Protein AF-A0A814Y9V3-F1 (afdb_monomer_lite)

Organism: Adineta ricciae (NCBI:txid249248)

Structure (mmCIF, N/CA/C/O backbone):
data_AF-A0A814Y9V3-F1
#
_entry.id   AF-A0A814Y9V3-F1
#
loop_
_atom_site.group_PDB
_atom_site.id
_atom_site.type_symbol
_atom_site.label_atom_id
_atom_site.label_alt_id
_atom_site.label_comp_id
_atom_site.label_asym_id
_atom_site.label_entity_id
_atom_site.label_seq_id
_atom_site.pdbx_PDB_ins_code
_atom_site.Cartn_x
_atom_site.Cartn_y
_atom_site.Cartn_z
_atom_site.occupancy
_atom_site.B_iso_or_equiv
_atom_site.auth_seq_id
_atom_site.auth_comp_id
_atom_site.auth_asym_id
_atom_site.auth_atom_id
_atom_site.pdbx_PDB_model_num
ATOM 1 N N . MET A 1 1 ? -4.935 -64.472 -54.124 1.00 39.97 1 MET A N 1
ATOM 2 C CA . MET A 1 1 ? -3.943 -64.689 -53.049 1.00 39.97 1 MET A CA 1
ATOM 3 C C . MET A 1 1 ? -4.423 -63.971 -51.803 1.00 39.97 1 MET A C 1
ATOM 5 O O . MET A 1 1 ? -4.786 -62.807 -51.887 1.00 39.97 1 MET A O 1
ATOM 9 N N . ARG A 1 2 ? -4.507 -64.706 -50.692 1.00 38.59 2 ARG A N 1
ATOM 10 C CA . ARG A 1 2 ? -4.820 -64.206 -49.351 1.00 38.59 2 ARG A CA 1
ATOM 11 C C . ARG A 1 2 ? -3.544 -63.626 -48.741 1.00 38.59 2 ARG A C 1
ATOM 13 O O . ARG A 1 2 ? -2.539 -64.324 -48.762 1.00 38.59 2 ARG A O 1
ATOM 20 N N . PHE A 1 3 ? -3.617 -62.445 -48.138 1.00 39.84 3 PHE A N 1
ATOM 21 C CA . PHE A 1 3 ? -2.773 -62.100 -46.996 1.00 39.84 3 PHE A CA 1
ATOM 22 C C . PHE A 1 3 ? -3.634 -61.389 -45.956 1.00 39.84 3 PHE A C 1
ATOM 24 O O . PHE A 1 3 ? -4.064 -60.254 -46.126 1.00 39.84 3 PHE A O 1
ATOM 31 N N . ILE A 1 4 ? -3.930 -62.149 -44.908 1.00 44.84 4 ILE A N 1
ATOM 32 C CA . ILE A 1 4 ? -4.365 -61.678 -43.602 1.00 44.84 4 ILE A CA 1
ATOM 33 C C . ILE A 1 4 ? -3.068 -61.405 -42.837 1.00 44.84 4 ILE A C 1
ATOM 35 O O . ILE A 1 4 ? -2.224 -62.298 -42.772 1.00 44.84 4 ILE A O 1
ATOM 39 N N . LEU A 1 5 ? -2.922 -60.227 -42.230 1.00 42.34 5 LEU A N 1
ATOM 40 C CA . LEU A 1 5 ? -2.029 -60.071 -41.086 1.00 42.34 5 LEU A CA 1
ATOM 41 C C . LEU A 1 5 ? -2.780 -59.371 -39.954 1.00 42.34 5 LEU A C 1
ATOM 43 O O . LEU A 1 5 ? -3.336 -58.288 -40.112 1.00 42.34 5 LEU A O 1
ATOM 47 N N . PHE A 1 6 ? -2.829 -60.092 -38.842 1.00 38.78 6 PHE A N 1
ATOM 48 C CA . PHE A 1 6 ? -3.437 -59.750 -37.570 1.00 38.78 6 PHE A CA 1
ATOM 49 C C . PHE A 1 6 ? -2.555 -58.785 -36.766 1.00 38.78 6 PHE A C 1
ATOM 51 O O . PHE A 1 6 ? -1.331 -58.876 -36.823 1.00 38.78 6 PHE A O 1
ATOM 58 N N . THR A 1 7 ? -3.229 -58.033 -35.883 1.00 45.44 7 THR A N 1
ATOM 59 C CA . THR A 1 7 ? -2.763 -57.485 -34.585 1.00 45.44 7 THR A CA 1
ATOM 60 C C . THR A 1 7 ? -1.724 -56.356 -34.642 1.00 45.44 7 THR A C 1
ATOM 62 O O . THR A 1 7 ? -0.767 -56.415 -35.393 1.00 45.44 7 THR A O 1
ATOM 65 N N . VAL A 1 8 ? -1.853 -55.264 -33.881 1.00 41.00 8 VAL A N 1
ATOM 66 C CA . VAL A 1 8 ? -1.946 -55.209 -32.411 1.00 41.00 8 VAL A CA 1
ATOM 67 C C . VAL A 1 8 ? -2.728 -53.959 -31.953 1.00 41.00 8 VAL A C 1
ATOM 69 O O . VAL A 1 8 ? -2.559 -52.873 -32.500 1.00 41.00 8 VAL A O 1
ATOM 72 N N . LEU A 1 9 ? -3.585 -54.143 -30.939 1.00 45.19 9 LEU A N 1
ATOM 73 C CA . LEU A 1 9 ? -4.221 -53.098 -30.125 1.00 45.19 9 LEU A CA 1
ATOM 74 C C . LEU A 1 9 ? -3.205 -52.050 -29.645 1.00 45.19 9 LEU A C 1
ATOM 76 O O . LEU A 1 9 ? -2.179 -52.451 -29.119 1.00 45.19 9 LEU A O 1
ATOM 80 N N . LEU A 1 10 ? -3.563 -50.760 -29.659 1.00 36.84 10 LEU A N 1
ATOM 81 C CA . LEU A 1 10 ? -3.131 -49.769 -28.654 1.00 36.84 10 LEU A CA 1
ATOM 82 C C . LEU A 1 10 ? -3.997 -48.495 -28.766 1.00 36.84 10 LEU A C 1
ATOM 84 O O . LEU A 1 10 ? -3.686 -47.548 -29.479 1.00 36.84 10 LEU A O 1
ATOM 88 N N . LEU A 1 11 ? -5.112 -48.484 -28.039 1.00 39.03 11 LEU A N 1
ATOM 89 C CA . LEU A 1 11 ? -5.621 -47.290 -27.349 1.00 39.03 11 LEU A CA 1
ATOM 90 C C . LEU A 1 11 ? -5.224 -47.465 -25.868 1.00 39.03 11 LEU A C 1
ATOM 92 O O . LEU A 1 11 ? -5.131 -48.622 -25.449 1.00 39.03 11 LEU A O 1
ATOM 96 N N . PRO A 1 12 ? -5.078 -46.420 -25.029 1.00 45.25 12 PRO A N 1
ATOM 97 C CA . PRO A 1 12 ? -5.184 -44.982 -25.283 1.00 45.25 12 PRO A CA 1
ATOM 98 C C . PRO A 1 12 ? -4.025 -44.177 -24.648 1.00 45.25 12 PRO A C 1
ATOM 100 O O . PRO A 1 12 ? -3.611 -44.431 -23.523 1.00 45.25 12 PRO A O 1
ATOM 103 N N . LEU A 1 13 ? -3.570 -43.109 -25.297 1.00 40.94 13 LEU A N 1
ATOM 104 C CA . LEU A 1 13 ? -2.926 -42.005 -24.582 1.00 40.94 13 LEU A CA 1
ATOM 105 C C . LEU A 1 13 ? -3.526 -40.706 -25.107 1.00 40.94 13 LEU A C 1
ATOM 107 O O . LEU A 1 13 ? -2.982 -40.034 -25.978 1.00 40.94 13 LEU A O 1
ATOM 111 N N . ALA A 1 14 ? -4.695 -40.378 -24.558 1.00 50.34 14 ALA A N 1
ATOM 112 C CA . ALA A 1 14 ? -5.108 -38.995 -24.413 1.00 50.34 14 ALA A CA 1
ATOM 113 C C . ALA A 1 14 ? -4.085 -38.323 -23.485 1.00 50.34 14 ALA A C 1
ATOM 115 O O . ALA A 1 14 ? -4.235 -38.317 -22.267 1.00 50.34 14 ALA A O 1
ATOM 116 N N . VAL A 1 15 ? -2.991 -37.838 -24.069 1.00 41.47 15 VAL A N 1
ATOM 117 C CA . VAL A 1 15 ? -2.116 -36.876 -23.409 1.00 41.47 15 VAL A CA 1
ATOM 118 C C . VAL A 1 15 ? -2.747 -35.517 -23.648 1.00 41.47 15 VAL A C 1
ATOM 120 O O . VAL A 1 15 ? -2.876 -35.077 -24.790 1.00 41.47 15 VAL A O 1
ATOM 123 N N . ASP A 1 16 ? -3.183 -34.904 -22.550 1.00 43.91 16 ASP A N 1
ATOM 124 C CA . ASP A 1 16 ? -3.657 -33.530 -22.440 1.00 43.91 16 ASP A CA 1
ATOM 125 C C . ASP A 1 16 ? -2.861 -32.577 -23.347 1.00 43.91 16 ASP A C 1
ATOM 127 O O . ASP A 1 16 ? -1.769 -32.110 -23.019 1.00 43.91 16 ASP A O 1
ATOM 131 N N . SER A 1 17 ? -3.443 -32.218 -24.491 1.00 40.91 17 SER A N 1
ATOM 132 C CA . SER A 1 17 ? -2.876 -31.244 -25.429 1.00 40.91 17 SER A CA 1
ATOM 133 C C . SER A 1 17 ? -2.972 -29.796 -24.925 1.00 40.91 17 SER A C 1
ATOM 135 O O . SER A 1 17 ? -2.738 -28.859 -25.687 1.00 40.91 17 SER A O 1
ATOM 137 N N . LYS A 1 18 ? -3.280 -29.586 -23.637 1.00 40.34 18 LYS A N 1
ATOM 138 C CA . LYS A 1 18 ? -3.248 -28.270 -22.982 1.00 40.34 18 LYS A CA 1
ATOM 139 C C . LYS A 1 18 ? -1.831 -27.725 -22.786 1.00 40.34 18 LYS A C 1
ATOM 141 O O . LYS A 1 18 ? -1.688 -26.531 -22.584 1.00 40.34 18 LYS A O 1
ATOM 146 N N . GLY A 1 19 ? -0.795 -28.562 -22.882 1.00 40.72 19 GLY A N 1
ATOM 147 C CA . GLY A 1 19 ? 0.597 -28.138 -22.684 1.00 40.72 19 GLY A CA 1
ATOM 148 C C . GLY A 1 19 ? 1.355 -27.683 -23.938 1.00 40.72 19 GLY A C 1
ATOM 149 O O . GLY A 1 19 ? 2.466 -27.183 -23.807 1.00 40.72 19 GLY A O 1
ATOM 150 N N . ILE A 1 20 ? 0.807 -27.866 -25.148 1.00 42.34 20 ILE A N 1
ATOM 151 C CA . ILE A 1 20 ? 1.558 -27.650 -26.407 1.00 42.34 20 ILE A CA 1
ATOM 152 C C . ILE A 1 20 ? 1.057 -26.419 -27.187 1.00 42.34 20 ILE A C 1
ATOM 154 O O . ILE A 1 20 ? 1.821 -25.807 -27.934 1.00 42.34 20 ILE A O 1
ATOM 158 N N . PHE A 1 21 ? -0.183 -25.972 -26.964 1.00 39.94 21 PHE A N 1
ATOM 159 C CA . PHE A 1 21 ? -0.722 -24.786 -27.647 1.00 39.94 21 PHE A CA 1
ATOM 160 C C . PHE A 1 21 ? -0.257 -23.439 -27.067 1.00 39.94 21 PHE A C 1
ATOM 162 O O . PHE A 1 21 ? -0.260 -22.445 -27.794 1.00 39.94 21 PHE A O 1
ATOM 169 N N . ASP A 1 22 ? 0.255 -23.407 -25.832 1.00 40.34 22 ASP A N 1
ATOM 170 C CA . ASP A 1 22 ? 0.826 -22.189 -25.229 1.00 40.34 22 ASP A CA 1
ATOM 171 C C . ASP A 1 22 ? 2.199 -21.801 -25.814 1.00 40.34 22 ASP A C 1
ATOM 173 O O . ASP A 1 22 ? 2.713 -20.719 -25.535 1.00 40.34 22 ASP A O 1
ATOM 177 N N . SER A 1 23 ? 2.792 -22.642 -26.673 1.00 43.56 23 SER A N 1
ATOM 178 C CA . SER A 1 23 ? 4.068 -22.345 -27.342 1.00 43.56 23 SER A CA 1
ATOM 179 C C . SER A 1 23 ? 3.916 -21.796 -28.769 1.00 43.56 23 SER A C 1
ATOM 181 O O . SER A 1 23 ? 4.907 -21.330 -29.332 1.00 43.56 23 SER A O 1
ATOM 183 N N . LEU A 1 24 ? 2.720 -21.855 -29.372 1.00 39.72 24 LEU A N 1
ATOM 184 C CA . LEU A 1 24 ? 2.510 -21.534 -30.797 1.00 39.72 24 LEU A CA 1
ATOM 185 C C . LEU A 1 24 ? 1.733 -20.235 -31.049 1.00 39.72 24 LEU A C 1
ATOM 187 O O . LEU A 1 24 ? 1.833 -19.678 -32.141 1.00 39.72 24 LEU A O 1
ATOM 191 N N . PHE A 1 25 ? 1.070 -19.670 -30.037 1.00 43.41 25 PHE A N 1
ATOM 192 C CA . PHE A 1 25 ? 0.675 -18.259 -30.048 1.00 43.41 25 PHE A CA 1
ATOM 193 C C . PHE A 1 25 ? 1.790 -17.426 -29.429 1.00 43.41 25 PHE A C 1
ATOM 195 O O . PHE A 1 25 ? 1.737 -16.991 -28.279 1.00 43.41 25 PHE A O 1
ATOM 202 N N . GLY A 1 26 ? 2.842 -17.248 -30.227 1.00 35.06 26 GLY A N 1
ATOM 203 C CA . GLY A 1 26 ? 3.931 -16.342 -29.920 1.00 35.06 26 GLY A CA 1
ATOM 204 C C . GLY A 1 26 ? 3.396 -14.995 -29.450 1.00 35.06 26 GLY A C 1
ATOM 205 O O . GLY A 1 26 ? 2.505 -14.424 -30.076 1.00 35.06 26 GLY A O 1
ATOM 206 N N . LYS A 1 27 ? 3.965 -14.531 -28.329 1.00 40.97 27 LYS A N 1
ATOM 207 C CA . LYS A 1 27 ? 4.087 -13.133 -27.895 1.00 40.97 27 LYS A CA 1
ATOM 208 C C . LYS A 1 27 ? 3.662 -12.160 -28.999 1.00 40.97 27 LYS A C 1
ATOM 210 O O . LYS A 1 27 ? 4.489 -11.710 -29.791 1.00 40.97 27 LYS A O 1
ATOM 215 N N . GLY A 1 28 ? 2.370 -11.846 -29.046 1.00 37.62 28 GLY A N 1
ATOM 216 C CA . GLY A 1 28 ? 1.854 -10.773 -29.879 1.00 37.62 28 GLY A CA 1
ATOM 217 C C . GLY A 1 28 ? 2.501 -9.494 -29.381 1.00 37.62 28 GLY A C 1
ATOM 218 O O . GLY A 1 28 ? 2.235 -9.086 -28.254 1.00 37.62 28 GLY A O 1
ATOM 219 N N . SER A 1 29 ? 3.424 -8.964 -30.186 1.00 39.94 29 SER A N 1
ATOM 220 C CA . SER A 1 29 ? 4.155 -7.707 -30.030 1.00 39.94 29 SER A CA 1
ATOM 221 C C . SER A 1 29 ? 3.733 -6.896 -28.800 1.00 39.94 29 SER A C 1
ATOM 223 O O . SER A 1 29 ? 2.723 -6.183 -28.838 1.00 39.94 29 SER A O 1
ATOM 225 N N . SER A 1 30 ? 4.523 -6.934 -27.725 1.00 44.50 30 SER A N 1
ATOM 226 C CA . SER A 1 30 ? 4.506 -5.799 -26.815 1.00 44.50 30 SER A CA 1
ATOM 227 C C . SER A 1 30 ? 5.014 -4.621 -27.640 1.00 44.50 30 SER A C 1
ATOM 229 O O . SER A 1 30 ? 6.218 -4.425 -27.768 1.00 44.50 30 SER A O 1
ATOM 231 N N . LYS A 1 31 ? 4.108 -3.835 -28.238 1.00 51.62 31 LYS A N 1
ATOM 232 C CA . LYS A 1 31 ? 4.380 -2.403 -28.379 1.00 51.62 31 LYS A CA 1
ATOM 233 C C . LYS A 1 31 ? 4.922 -2.007 -27.016 1.00 51.62 31 LYS A C 1
ATOM 235 O O . LYS A 1 31 ? 4.239 -2.318 -26.041 1.00 51.62 31 LYS A O 1
ATOM 240 N N . ASP A 1 32 ? 6.144 -1.493 -26.945 1.00 60.47 32 ASP A N 1
ATOM 241 C CA . ASP A 1 32 ? 6.805 -1.148 -25.689 1.00 60.47 32 ASP A CA 1
ATOM 242 C C . ASP A 1 32 ? 5.857 -0.258 -24.872 1.00 60.47 32 ASP A C 1
ATOM 244 O O . ASP A 1 32 ? 5.763 0.940 -25.104 1.00 60.47 32 ASP A O 1
ATOM 248 N N . GLN A 1 33 ? 5.049 -0.860 -23.998 1.00 66.75 33 GLN A N 1
ATOM 249 C CA . GLN A 1 33 ? 4.091 -0.175 -23.146 1.00 66.75 33 GLN A CA 1
ATOM 250 C C . GLN A 1 33 ? 4.755 -0.033 -21.790 1.00 66.75 33 GLN A C 1
ATOM 252 O O . GLN A 1 33 ? 5.388 -0.967 -21.296 1.00 66.75 33 GLN A O 1
ATOM 257 N N . CYS A 1 34 ? 4.594 1.138 -21.181 1.00 74.56 34 CYS A N 1
ATOM 258 C CA . CYS A 1 34 ? 5.200 1.431 -19.899 1.00 74.56 34 CYS A CA 1
ATOM 259 C C . CYS A 1 34 ? 4.587 0.436 -18.906 1.00 74.56 34 CYS A C 1
ATOM 261 O O . CYS A 1 34 ? 3.356 0.378 -18.786 1.00 74.56 34 CYS A O 1
ATOM 263 N N . PRO A 1 35 ? 5.406 -0.368 -18.206 1.00 76.00 35 PRO A N 1
ATOM 264 C CA . PRO A 1 35 ? 4.901 -1.317 -17.219 1.00 76.00 35 PRO A CA 1
ATOM 265 C C . PRO A 1 35 ? 4.324 -0.601 -15.990 1.00 76.00 35 PRO A C 1
ATOM 267 O O . PRO A 1 35 ? 3.735 -1.240 -15.125 1.00 76.00 35 PRO A O 1
ATOM 270 N N . ILE A 1 36 ? 4.476 0.724 -15.903 1.00 79.19 36 ILE A N 1
ATOM 271 C CA . ILE A 1 36 ? 3.841 1.575 -14.904 1.00 79.19 36 ILE A CA 1
ATOM 272 C C . ILE A 1 36 ? 2.511 2.083 -15.458 1.00 79.19 36 ILE A C 1
ATOM 274 O O . ILE A 1 36 ? 2.474 2.766 -16.481 1.00 79.19 36 ILE A O 1
ATOM 278 N N . LYS A 1 37 ? 1.413 1.781 -14.764 1.00 80.56 37 LYS A N 1
ATOM 279 C CA . LYS A 1 37 ? 0.070 2.273 -15.108 1.00 80.56 37 LYS A CA 1
ATOM 280 C C . LYS A 1 37 ? -0.646 2.800 -13.873 1.00 80.56 37 LYS A C 1
ATOM 282 O O . LYS A 1 37 ? -0.360 2.370 -12.752 1.00 80.56 37 LYS A O 1
ATOM 287 N N . LEU A 1 38 ? -1.592 3.712 -14.101 1.00 83.50 38 LEU A N 1
ATOM 288 C CA . LEU A 1 38 ? -2.524 4.175 -13.077 1.00 83.50 38 LEU A CA 1
ATOM 289 C C . LEU A 1 38 ? -3.282 2.971 -12.503 1.00 83.50 38 LEU A C 1
ATOM 291 O O . LEU A 1 38 ? -3.859 2.178 -13.248 1.00 83.50 38 LEU A O 1
ATOM 295 N N . TYR A 1 39 ? -3.233 2.823 -11.186 1.00 87.69 39 TYR A N 1
ATOM 296 C CA . TYR A 1 39 ? -3.981 1.823 -10.444 1.00 87.69 39 TYR A CA 1
ATOM 297 C C . TYR A 1 39 ? -5.454 2.234 -10.360 1.00 87.69 39 TYR A C 1
ATOM 299 O O . TYR A 1 39 ? -5.759 3.421 -10.255 1.00 87.69 39 TYR A O 1
ATOM 307 N N . ASP A 1 40 ? -6.338 1.239 -10.434 1.00 88.38 40 ASP A N 1
ATOM 308 C CA . ASP A 1 40 ? -7.795 1.350 -10.545 1.00 88.38 40 ASP A CA 1
ATOM 309 C C . ASP A 1 40 ? -8.399 2.597 -9.869 1.00 88.38 40 ASP A C 1
ATOM 311 O O . ASP A 1 40 ? -8.564 2.659 -8.651 1.00 88.38 40 ASP A O 1
ATOM 315 N N . VAL A 1 41 ? -8.779 3.585 -10.689 1.00 83.88 41 VAL A N 1
ATOM 316 C CA . VAL A 1 41 ? -9.354 4.864 -10.232 1.00 83.88 41 VAL A CA 1
ATOM 317 C C . VAL A 1 41 ? -10.704 4.711 -9.538 1.00 83.88 41 VAL A C 1
ATOM 319 O O . VAL A 1 41 ? -11.181 5.666 -8.927 1.00 83.88 41 VAL A O 1
ATOM 322 N N . LYS A 1 42 ? -11.347 3.546 -9.666 1.00 89.69 42 LYS A N 1
ATOM 323 C CA . LYS A 1 42 ? -12.655 3.268 -9.075 1.00 89.69 42 LYS A CA 1
ATOM 324 C C . LYS A 1 42 ? -12.551 2.527 -7.746 1.00 89.69 42 LYS A C 1
ATOM 326 O O . LYS A 1 42 ? -13.587 2.331 -7.118 1.00 89.69 42 LYS A O 1
ATOM 331 N N . ASP A 1 43 ? -11.358 2.112 -7.312 1.00 93.69 43 ASP A N 1
ATOM 332 C CA . ASP A 1 43 ? -11.194 1.374 -6.060 1.00 93.69 43 ASP A CA 1
ATOM 333 C C . ASP A 1 43 ? -11.384 2.306 -4.845 1.00 93.69 43 ASP A C 1
ATOM 335 O O . ASP A 1 43 ? -10.501 3.112 -4.541 1.00 93.69 43 ASP A O 1
ATOM 339 N N . PRO A 1 44 ? -12.503 2.201 -4.097 1.00 93.44 44 PRO A N 1
ATOM 340 C CA . PRO A 1 44 ? -12.848 3.163 -3.047 1.00 93.44 44 PRO A CA 1
ATOM 341 C C . PRO A 1 44 ? -11.986 3.018 -1.784 1.00 93.44 44 PRO A C 1
ATOM 343 O O . PRO A 1 44 ? -12.124 3.809 -0.848 1.00 93.44 44 PRO A O 1
ATOM 346 N N . SER A 1 45 ? -11.131 1.993 -1.730 1.00 96.19 45 SER A N 1
ATOM 347 C CA . SER A 1 45 ? -10.157 1.792 -0.656 1.00 96.19 45 SER A CA 1
ATOM 348 C C . SER A 1 45 ? -8.998 2.772 -0.704 1.00 96.19 45 SER A C 1
ATOM 350 O O . SER A 1 45 ? -8.318 2.923 0.309 1.00 96.19 45 SER A O 1
ATOM 352 N N . PHE A 1 46 ? -8.771 3.427 -1.842 1.00 94.62 46 PHE A N 1
ATOM 353 C CA . PHE A 1 46 ? -7.720 4.418 -2.006 1.00 94.62 46 PHE A CA 1
ATOM 354 C C . PHE A 1 46 ? -8.317 5.814 -2.173 1.00 94.62 46 PHE A C 1
ATOM 356 O O . PHE A 1 46 ? -9.358 6.004 -2.796 1.00 94.62 46 PHE A O 1
ATOM 363 N N . THR A 1 47 ? -7.649 6.807 -1.598 1.00 94.25 47 THR A N 1
ATOM 364 C CA . THR A 1 47 ? -7.993 8.228 -1.741 1.00 94.25 47 THR A CA 1
ATOM 365 C C . THR A 1 47 ? -6.720 9.074 -1.758 1.00 94.25 47 THR A C 1
ATOM 367 O O . THR A 1 47 ? -5.623 8.555 -1.553 1.00 94.25 47 THR A O 1
ATOM 370 N N . GLY A 1 48 ? -6.842 10.380 -1.985 1.00 89.19 48 GLY A N 1
ATOM 371 C CA . GLY A 1 48 ? -5.705 11.292 -2.090 1.00 89.19 48 GLY A CA 1
ATOM 372 C C . GLY A 1 48 ? -5.118 11.318 -3.498 1.00 89.19 48 GLY A C 1
ATOM 373 O O . GLY A 1 48 ? -5.837 11.544 -4.471 1.00 89.19 48 GLY A O 1
ATOM 374 N N . MET A 1 49 ? -3.801 11.149 -3.610 1.00 86.31 49 MET A N 1
ATOM 375 C CA . MET A 1 49 ? -3.116 11.223 -4.900 1.00 86.31 49 MET A CA 1
ATOM 376 C C . MET A 1 49 ? -3.382 10.004 -5.787 1.00 86.31 49 MET A C 1
ATOM 378 O O . MET A 1 49 ? -3.527 8.879 -5.309 1.00 86.31 49 MET A O 1
ATOM 382 N N . LYS A 1 50 ? -3.361 10.226 -7.109 1.00 82.62 50 LYS A N 1
ATOM 383 C CA . LYS A 1 50 ? 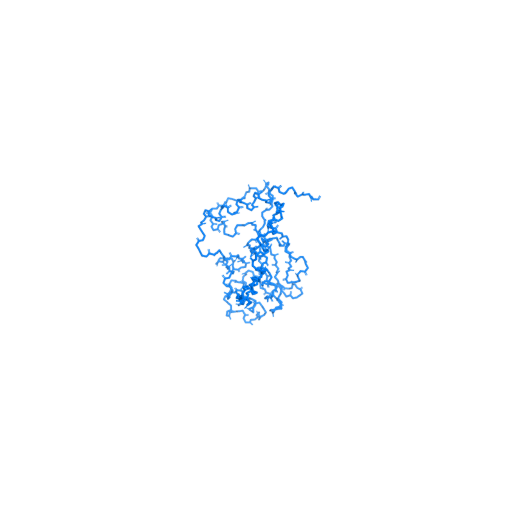-3.359 9.143 -8.097 1.00 82.62 50 LYS A CA 1
ATOM 384 C C . LYS A 1 50 ? -2.134 8.254 -7.897 1.00 82.62 50 LYS A C 1
ATOM 386 O O . LYS A 1 50 ? -1.014 8.742 -7.754 1.00 82.62 50 LYS A O 1
ATOM 391 N N . LEU A 1 51 ? -2.359 6.948 -7.938 1.00 81.38 51 LEU A N 1
ATOM 392 C CA . LEU A 1 51 ? -1.329 5.951 -7.707 1.00 81.38 51 LEU A CA 1
ATOM 393 C C . LEU A 1 51 ? -0.967 5.264 -9.013 1.00 81.38 51 LEU A C 1
ATOM 395 O O . LEU A 1 51 ? -1.761 4.494 -9.537 1.00 81.38 51 LEU A O 1
ATOM 399 N N . TYR A 1 52 ? 0.232 5.505 -9.525 1.00 80.38 52 TYR A N 1
ATOM 400 C CA . TYR A 1 52 ? 0.759 4.723 -10.636 1.00 80.38 52 TYR A CA 1
ATOM 401 C C . TYR A 1 52 ? 1.774 3.738 -10.094 1.00 80.38 52 TYR A C 1
ATOM 403 O O . TYR A 1 52 ? 2.603 4.062 -9.243 1.00 80.38 52 TYR A O 1
ATOM 411 N N . ALA A 1 53 ? 1.656 2.514 -10.575 1.00 81.75 53 ALA A N 1
ATOM 412 C CA . ALA A 1 53 ? 2.331 1.370 -10.013 1.00 81.75 53 ALA A CA 1
ATOM 413 C C . ALA A 1 53 ? 2.756 0.415 -11.122 1.00 81.75 53 ALA A C 1
ATOM 415 O O . ALA A 1 53 ? 2.141 0.387 -12.193 1.00 81.75 53 ALA A O 1
ATOM 416 N N . ASN A 1 54 ? 3.801 -0.364 -10.860 1.00 79.62 54 ASN A N 1
ATOM 417 C CA . ASN A 1 54 ? 4.200 -1.434 -11.759 1.00 79.62 54 ASN A CA 1
ATOM 418 C C . ASN A 1 54 ? 3.087 -2.492 -11.807 1.00 79.62 54 ASN A C 1
ATOM 420 O O . ASN A 1 54 ? 2.670 -3.006 -10.764 1.00 79.62 54 ASN A O 1
ATOM 424 N N . VAL A 1 55 ? 2.585 -2.769 -13.011 1.00 80.75 55 VAL A N 1
ATOM 425 C CA . VAL A 1 55 ? 1.439 -3.656 -13.259 1.00 80.75 55 VAL A CA 1
ATOM 426 C C . VAL A 1 55 ? 1.741 -5.096 -12.853 1.00 80.75 55 VAL A C 1
ATOM 428 O O . VAL A 1 55 ? 0.867 -5.781 -12.327 1.00 80.75 55 VAL A O 1
ATOM 431 N N . ASP A 1 56 ? 2.979 -5.537 -13.042 1.00 78.56 56 ASP A N 1
ATOM 432 C CA . ASP A 1 56 ? 3.367 -6.922 -12.797 1.00 78.56 56 ASP A CA 1
ATOM 433 C C . ASP A 1 56 ? 3.747 -7.149 -11.333 1.00 78.56 56 ASP A C 1
ATOM 435 O O . ASP A 1 56 ? 3.518 -8.228 -10.788 1.00 78.56 56 ASP A O 1
ATOM 439 N N . THR A 1 57 ? 4.320 -6.137 -10.675 1.00 78.62 57 THR A N 1
ATOM 440 C CA . THR A 1 57 ? 4.883 -6.306 -9.330 1.00 78.62 57 THR A CA 1
ATOM 441 C C . THR A 1 57 ? 4.044 -5.669 -8.232 1.00 78.62 57 THR A C 1
ATOM 443 O O . THR A 1 57 ? 3.731 -6.329 -7.244 1.00 78.62 57 THR A O 1
ATOM 446 N N . PHE A 1 58 ? 3.664 -4.401 -8.364 1.00 84.62 58 PHE A N 1
ATOM 447 C CA . PHE A 1 58 ? 3.075 -3.649 -7.256 1.00 84.62 58 PHE A CA 1
ATOM 448 C C . PHE A 1 58 ? 1.547 -3.575 -7.322 1.00 84.62 58 PHE A C 1
ATOM 450 O O . PHE A 1 58 ? 0.899 -3.538 -6.283 1.00 84.62 58 PHE A O 1
ATOM 457 N N . HIS A 1 59 ? 0.929 -3.646 -8.506 1.00 89.00 59 HIS A N 1
ATOM 458 C CA . HIS A 1 59 ? -0.537 -3.754 -8.634 1.00 89.00 59 HIS A CA 1
ATOM 459 C C . HIS A 1 59 ? -1.133 -4.936 -7.845 1.00 89.00 59 HIS A C 1
ATOM 461 O O . HIS A 1 59 ? -2.117 -4.718 -7.134 1.00 89.00 59 HIS A O 1
ATOM 467 N N . PRO A 1 60 ? -0.574 -6.165 -7.888 1.00 90.25 60 PRO A N 1
ATOM 468 C CA . PRO A 1 60 ? -1.061 -7.273 -7.058 1.00 90.25 60 PRO A CA 1
ATOM 469 C C . PRO A 1 60 ? -0.995 -6.973 -5.553 1.00 90.25 60 PRO A C 1
ATOM 471 O O . PRO A 1 60 ? -1.898 -7.330 -4.789 1.00 90.25 60 PRO A O 1
ATOM 474 N N . LEU A 1 61 ? 0.044 -6.251 -5.133 1.00 90.88 61 LEU A N 1
ATOM 475 C CA . LEU A 1 61 ? 0.214 -5.806 -3.755 1.00 90.88 61 LEU A CA 1
ATOM 476 C C . LEU A 1 61 ? -0.841 -4.756 -3.379 1.00 90.88 61 LEU A C 1
ATOM 478 O O . LEU A 1 61 ? -1.481 -4.871 -2.336 1.00 90.88 61 LEU A O 1
ATOM 482 N N . LEU A 1 62 ? -1.131 -3.800 -4.260 1.00 93.12 62 LEU A N 1
ATOM 483 C CA . LEU A 1 62 ? -2.198 -2.815 -4.051 1.00 93.12 62 LEU A CA 1
ATOM 484 C C . LEU A 1 62 ? -3.588 -3.453 -3.956 1.00 93.12 62 LEU A C 1
ATOM 486 O O . LEU A 1 62 ? -4.380 -3.047 -3.106 1.00 93.12 62 LEU A O 1
ATOM 490 N N . ARG A 1 63 ? -3.869 -4.513 -4.726 1.00 95.00 63 ARG A N 1
ATOM 491 C CA . ARG A 1 63 ? -5.109 -5.301 -4.567 1.00 95.00 63 ARG A CA 1
ATOM 492 C C . ARG A 1 63 ? -5.197 -5.950 -3.189 1.00 95.00 63 ARG A C 1
ATOM 494 O O . ARG A 1 63 ? -6.265 -5.980 -2.578 1.00 95.00 63 ARG A O 1
ATOM 501 N N . THR A 1 64 ? -4.071 -6.444 -2.681 1.00 95.50 64 THR A N 1
ATOM 502 C CA . THR A 1 64 ? -3.987 -7.007 -1.329 1.00 95.50 64 THR A CA 1
ATOM 503 C C . THR A 1 64 ? -4.248 -5.939 -0.266 1.00 95.50 64 THR A C 1
ATOM 505 O O . THR A 1 64 ? -5.064 -6.160 0.629 1.00 95.50 64 THR A O 1
ATOM 508 N N . LEU A 1 65 ? -3.646 -4.753 -0.399 1.00 95.38 65 LEU A N 1
ATOM 509 C CA . LEU A 1 65 ? -3.906 -3.625 0.500 1.00 95.38 65 LEU A CA 1
ATOM 510 C C . LEU A 1 65 ? -5.366 -3.162 0.439 1.00 95.38 65 LEU A C 1
ATOM 512 O O . LEU A 1 65 ? -5.963 -2.916 1.483 1.00 95.38 65 LEU A O 1
ATOM 516 N N . SER A 1 66 ? -5.966 -3.109 -0.753 1.00 96.88 66 SER A N 1
ATOM 517 C CA . SER A 1 66 ? -7.391 -2.810 -0.947 1.00 96.88 66 SER A CA 1
ATOM 518 C C . SER A 1 66 ? -8.277 -3.776 -0.165 1.00 96.88 66 SER A C 1
ATOM 520 O O . SER A 1 66 ? -9.166 -3.360 0.581 1.00 96.88 66 SER A O 1
ATOM 522 N N . LYS A 1 67 ? -7.992 -5.080 -0.267 1.00 97.56 67 LYS A N 1
ATOM 523 C CA . LYS A 1 67 ? -8.698 -6.109 0.501 1.00 97.56 67 LYS A CA 1
ATOM 524 C C . LYS A 1 67 ? -8.549 -5.881 2.005 1.00 97.56 67 LYS A C 1
ATOM 526 O O . LYS A 1 67 ? -9.549 -5.874 2.713 1.00 97.56 67 LYS A O 1
ATOM 531 N N . TYR A 1 68 ? -7.332 -5.640 2.493 1.00 97.38 68 TYR A N 1
ATOM 532 C CA . TYR A 1 68 ? -7.101 -5.379 3.918 1.00 97.38 68 TYR A CA 1
ATOM 533 C C . TYR A 1 68 ? -7.829 -4.124 4.403 1.00 97.38 68 TYR A C 1
ATOM 535 O O . TYR A 1 68 ? -8.405 -4.135 5.488 1.00 97.38 68 TYR A O 1
ATOM 543 N N . ALA A 1 69 ? -7.846 -3.065 3.595 1.00 97.31 69 ALA A N 1
ATOM 544 C CA . ALA A 1 69 ? -8.556 -1.832 3.898 1.00 97.31 69 ALA A CA 1
ATOM 545 C C . ALA A 1 69 ? -10.070 -2.073 4.018 1.00 97.31 69 ALA A C 1
ATOM 547 O O . ALA A 1 69 ? -10.683 -1.644 4.995 1.00 97.31 69 ALA A O 1
ATOM 548 N N . LYS A 1 70 ? -10.660 -2.838 3.086 1.00 97.00 70 LYS A N 1
ATOM 549 C CA . LYS A 1 70 ? -12.080 -3.237 3.122 1.00 97.00 70 LYS A CA 1
ATOM 550 C C . LYS A 1 70 ? -12.401 -4.069 4.361 1.00 97.00 70 LYS A C 1
ATOM 552 O O . LYS A 1 70 ? -13.326 -3.717 5.093 1.00 97.00 70 L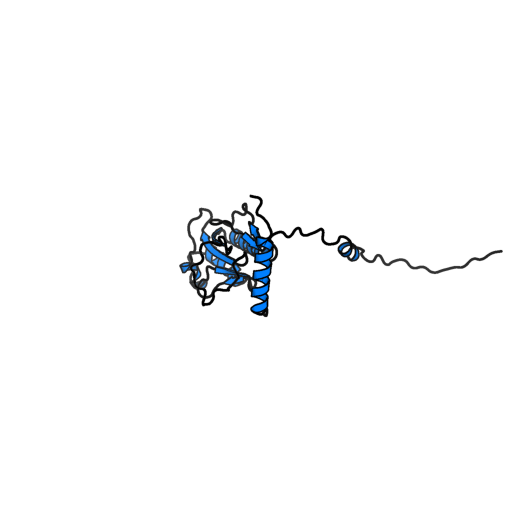YS A O 1
ATOM 557 N N . ASP A 1 71 ? -11.608 -5.109 4.621 1.00 97.31 71 ASP A N 1
ATOM 558 C CA . ASP A 1 71 ? -11.768 -6.001 5.776 1.00 97.31 71 ASP A CA 1
ATOM 559 C C . ASP A 1 71 ? -11.722 -5.227 7.103 1.00 97.31 71 ASP A C 1
ATOM 561 O O . ASP A 1 71 ? -12.513 -5.485 8.007 1.00 97.31 71 ASP A O 1
ATOM 565 N N . CYS A 1 72 ? -10.802 -4.266 7.215 1.00 97.00 72 CYS A N 1
ATOM 566 C CA . CYS A 1 72 ? -10.591 -3.472 8.424 1.00 97.00 72 CYS A CA 1
ATOM 567 C C . CYS A 1 72 ? -11.367 -2.146 8.428 1.00 97.00 72 CYS A C 1
ATOM 569 O O . CYS A 1 72 ? -11.173 -1.339 9.328 1.00 97.00 72 CYS A O 1
ATOM 571 N N . ARG A 1 73 ? -12.252 -1.913 7.448 1.00 96.44 73 ARG A N 1
ATOM 572 C CA . ARG A 1 73 ? -13.120 -0.724 7.335 1.00 96.44 73 ARG A CA 1
ATOM 573 C C . ARG A 1 73 ? -12.377 0.622 7.311 1.00 96.44 73 ARG A C 1
ATOM 575 O O . ARG A 1 73 ? -12.955 1.644 7.673 1.00 96.44 73 ARG A O 1
ATOM 582 N N . VAL A 1 74 ? -11.146 0.636 6.811 1.00 96.62 74 VAL A N 1
ATOM 583 C CA . VAL A 1 74 ? -10.339 1.848 6.607 1.00 96.62 74 VAL A CA 1
ATOM 584 C C . VAL A 1 74 ? -10.218 2.181 5.120 1.00 96.62 74 VAL A C 1
ATOM 586 O O . VAL A 1 74 ? -10.471 1.347 4.250 1.00 96.62 74 VAL A O 1
ATOM 589 N N . LYS A 1 75 ? -9.787 3.402 4.822 1.00 97.62 75 LYS A N 1
ATOM 590 C CA . LYS A 1 75 ? -9.275 3.814 3.515 1.00 97.62 75 LYS A CA 1
ATOM 591 C C . LYS A 1 75 ? -7.804 4.194 3.642 1.00 97.62 75 LYS A C 1
ATOM 593 O O . LYS A 1 75 ? -7.361 4.717 4.665 1.00 97.62 75 LYS A O 1
ATOM 598 N N . ILE A 1 76 ? -7.057 3.941 2.579 1.00 96.06 76 ILE A N 1
ATOM 599 C CA . ILE A 1 76 ? -5.642 4.267 2.443 1.00 96.06 76 ILE A CA 1
ATOM 600 C C . ILE A 1 76 ? -5.560 5.603 1.705 1.00 96.06 76 ILE A C 1
ATOM 602 O O . ILE A 1 76 ? -5.813 5.682 0.501 1.00 96.06 76 ILE A O 1
ATOM 606 N N . GLN A 1 77 ? -5.222 6.668 2.424 1.00 95.50 77 GLN A N 1
ATOM 607 C CA . GLN A 1 77 ? -4.982 7.972 1.822 1.00 95.50 77 GLN A CA 1
ATOM 608 C C . GLN A 1 77 ? -3.541 8.045 1.322 1.00 95.50 77 GLN A C 1
ATOM 610 O O . GLN A 1 77 ? -2.604 8.137 2.113 1.00 95.50 77 GLN A O 1
ATOM 615 N N . ILE A 1 78 ? -3.363 8.024 0.004 1.00 91.25 78 ILE A N 1
ATOM 616 C CA . ILE A 1 78 ? -2.059 8.134 -0.645 1.00 91.25 78 ILE A CA 1
ATOM 617 C C . ILE A 1 78 ? -1.585 9.581 -0.553 1.00 91.25 78 ILE A C 1
ATOM 619 O O . ILE A 1 78 ? -2.204 10.495 -1.107 1.00 91.25 78 ILE A O 1
ATOM 623 N N . LYS A 1 79 ? -0.473 9.777 0.157 1.00 86.25 79 LYS A N 1
ATOM 624 C CA . LYS A 1 79 ? 0.212 11.070 0.276 1.00 86.25 79 LYS A CA 1
ATOM 625 C C . LYS A 1 79 ? 1.221 11.258 -0.832 1.00 86.25 79 LYS A C 1
ATOM 627 O O . LYS A 1 79 ? 1.389 12.369 -1.311 1.00 86.25 79 LYS A O 1
ATOM 632 N N . GLN A 1 80 ? 1.869 10.167 -1.227 1.00 75.75 80 GLN A N 1
ATOM 633 C CA . GLN A 1 80 ? 2.814 10.160 -2.323 1.00 75.75 80 GLN A CA 1
ATOM 634 C C . GLN A 1 80 ? 2.867 8.766 -2.949 1.00 75.75 80 GLN A C 1
ATOM 636 O O . GLN A 1 80 ? 3.071 7.762 -2.266 1.00 75.75 80 GLN A O 1
ATOM 641 N N . GLY A 1 81 ? 2.692 8.714 -4.267 1.00 66.06 81 GLY A N 1
ATOM 642 C CA . GLY A 1 81 ? 3.109 7.580 -5.085 1.00 66.06 81 GLY A CA 1
ATOM 643 C C . GLY A 1 81 ? 4.518 7.837 -5.606 1.00 66.06 81 GLY A C 1
ATOM 644 O O . GLY A 1 81 ? 4.876 8.974 -5.918 1.00 66.06 81 GLY A O 1
ATOM 645 N N . PHE A 1 82 ? 5.344 6.803 -5.695 1.00 65.50 82 PHE A N 1
ATOM 646 C CA . PHE A 1 82 ? 6.699 6.951 -6.216 1.00 65.50 82 PHE A CA 1
ATOM 647 C C . PHE A 1 82 ? 6.643 6.944 -7.743 1.00 65.50 82 PHE A C 1
ATOM 649 O O . PHE A 1 82 ? 6.746 5.892 -8.361 1.00 65.50 82 PHE A O 1
ATOM 656 N N . ILE A 1 83 ? 6.437 8.112 -8.345 1.00 52.06 83 ILE A N 1
ATOM 657 C CA . ILE A 1 83 ? 6.583 8.344 -9.785 1.00 52.06 83 ILE A CA 1
ATOM 658 C C . ILE A 1 83 ? 7.393 9.620 -9.917 1.00 52.06 83 ILE A C 1
ATOM 660 O O . ILE A 1 83 ? 7.009 10.659 -9.382 1.00 52.06 83 ILE A O 1
ATOM 664 N N . GLN A 1 84 ? 8.548 9.546 -10.565 1.00 42.41 84 GLN A N 1
ATOM 665 C CA . GLN A 1 84 ? 9.304 10.749 -10.873 1.00 42.41 84 GLN A CA 1
ATOM 666 C C . GLN A 1 84 ? 8.721 11.399 -12.132 1.00 42.41 84 GLN A C 1
ATOM 668 O O . GLN A 1 84 ? 8.905 10.875 -13.225 1.00 42.41 84 GLN A O 1
ATOM 673 N N . GLU A 1 85 ? 8.073 12.551 -11.976 1.00 40.19 85 GLU A N 1
ATOM 674 C CA . GLU A 1 85 ? 7.787 13.478 -13.074 1.00 40.19 85 GLU A CA 1
ATOM 675 C C . GLU A 1 85 ? 8.631 14.754 -12.936 1.00 40.19 85 GLU A C 1
ATOM 677 O O . GLU A 1 85 ? 8.874 15.250 -11.836 1.00 40.19 85 GLU A O 1
ATOM 682 N N . ASN A 1 86 ? 9.032 15.265 -14.101 1.00 36.06 86 ASN A N 1
ATOM 683 C CA . ASN A 1 86 ? 9.773 16.489 -14.421 1.00 36.06 86 ASN A CA 1
ATOM 684 C C . ASN A 1 86 ? 11.311 16.457 -14.405 1.00 36.06 86 ASN A C 1
ATOM 686 O O . ASN A 1 86 ? 11.986 16.425 -13.378 1.00 36.06 86 ASN A O 1
ATOM 690 N N . SER A 1 87 ? 11.848 16.606 -15.618 1.00 39.44 87 SER A N 1
ATOM 691 C CA . SER A 1 87 ? 13.252 16.788 -15.999 1.00 39.44 87 SER A CA 1
ATOM 692 C C . SER A 1 87 ? 13.833 18.177 -15.673 1.00 39.44 87 SER A C 1
ATOM 694 O O . SER A 1 87 ? 14.993 18.421 -15.985 1.00 39.44 87 SER A O 1
ATOM 696 N N . GLY A 1 88 ? 13.067 19.081 -15.043 1.00 36.88 88 GLY A N 1
ATOM 697 C CA . GLY A 1 88 ? 13.461 20.484 -14.806 1.00 36.88 88 GLY A CA 1
ATOM 698 C C . GLY A 1 88 ? 13.625 20.924 -13.342 1.00 36.88 88 GLY A C 1
ATOM 699 O O . GLY A 1 88 ? 13.980 22.070 -13.096 1.00 36.88 88 GLY A O 1
ATOM 700 N N . LEU A 1 89 ? 13.381 20.049 -12.361 1.00 37.88 89 LEU A N 1
ATOM 701 C CA . LEU A 1 89 ? 13.482 20.351 -10.921 1.00 37.88 89 LEU A CA 1
ATOM 702 C C . LEU A 1 89 ? 14.561 19.477 -10.263 1.00 37.88 89 LEU A C 1
ATOM 704 O O . LEU A 1 89 ? 14.322 18.705 -9.336 1.00 37.88 89 LEU A O 1
ATOM 708 N N . THR A 1 90 ? 15.784 19.562 -10.782 1.00 44.19 90 THR A N 1
ATOM 709 C CA . THR A 1 90 ? 16.963 18.923 -10.189 1.00 44.19 90 THR A CA 1
ATOM 710 C C . THR A 1 90 ? 17.587 19.815 -9.126 1.00 44.19 90 THR A C 1
ATOM 712 O O . THR A 1 90 ? 18.567 20.499 -9.399 1.00 44.19 90 THR A O 1
ATOM 715 N N . THR A 1 91 ? 17.084 19.762 -7.894 1.00 33.66 91 THR A N 1
ATOM 716 C CA . THR A 1 91 ? 17.843 20.228 -6.716 1.00 33.66 91 THR A CA 1
ATOM 717 C C . THR A 1 91 ? 17.498 19.437 -5.454 1.00 33.66 91 THR A C 1
ATOM 719 O O . THR A 1 91 ? 17.095 19.987 -4.438 1.00 33.66 91 THR A O 1
ATOM 722 N N . LEU A 1 92 ? 17.721 18.121 -5.472 1.00 37.56 92 LEU A N 1
ATOM 723 C CA . LEU A 1 92 ? 17.893 17.345 -4.238 1.00 37.56 92 LEU A CA 1
ATOM 724 C C . LEU A 1 92 ? 19.121 16.444 -4.407 1.00 37.56 92 LEU A C 1
ATOM 726 O O . LEU A 1 92 ? 19.073 15.471 -5.155 1.00 37.56 92 LEU A O 1
ATOM 730 N N . LYS A 1 93 ? 20.237 16.805 -3.755 1.00 37.88 93 LYS A N 1
ATOM 731 C CA . LYS A 1 93 ? 21.459 15.985 -3.686 1.00 37.88 93 LYS A CA 1
ATOM 732 C C . LYS A 1 93 ? 21.150 14.702 -2.902 1.00 37.88 93 LYS A C 1
ATOM 734 O O . LYS A 1 93 ? 20.675 14.766 -1.772 1.00 37.88 93 LYS A O 1
ATOM 739 N N . ILE A 1 94 ? 21.380 13.559 -3.542 1.00 49.03 94 ILE A N 1
ATOM 740 C CA . ILE A 1 94 ? 21.038 12.208 -3.081 1.00 49.03 94 ILE A CA 1
ATOM 741 C C . ILE A 1 94 ? 22.303 11.569 -2.515 1.00 49.03 94 ILE A C 1
ATOM 743 O O . ILE A 1 94 ? 23.206 11.285 -3.292 1.00 49.03 94 ILE A O 1
ATOM 747 N N . ASN A 1 95 ? 22.355 11.334 -1.201 1.00 41.84 95 ASN A N 1
ATOM 748 C CA . ASN A 1 95 ? 23.558 10.809 -0.545 1.00 41.84 95 ASN A CA 1
ATOM 749 C C . ASN A 1 95 ? 23.311 9.639 0.439 1.00 41.84 95 ASN A C 1
ATOM 751 O O . ASN A 1 95 ? 24.287 9.139 0.983 1.00 41.84 95 ASN A O 1
ATOM 755 N N . ASP A 1 96 ? 22.068 9.207 0.716 1.00 39.56 96 ASP A N 1
ATOM 756 C CA . ASP A 1 96 ? 21.813 8.283 1.849 1.00 39.56 96 ASP A CA 1
ATOM 757 C C . ASP A 1 96 ? 20.397 7.655 1.894 1.00 39.56 96 ASP A C 1
ATOM 759 O O . ASP A 1 96 ? 19.415 8.364 1.667 1.00 39.56 96 ASP A O 1
ATOM 763 N N . HIS A 1 97 ? 20.282 6.340 2.152 1.00 47.81 97 HIS A N 1
ATOM 764 C CA . HIS A 1 97 ? 19.054 5.507 2.194 1.00 47.81 97 HIS A CA 1
ATOM 765 C C . HIS A 1 97 ? 18.081 5.669 0.996 1.00 47.81 97 HIS A C 1
ATOM 767 O O . HIS A 1 97 ? 16.929 5.240 1.029 1.00 47.81 97 HIS A O 1
ATOM 773 N N . SER A 1 98 ? 18.536 6.282 -0.096 1.00 37.19 98 SER A N 1
ATOM 774 C CA . SER A 1 98 ? 17.706 7.072 -1.022 1.00 37.19 98 SER A CA 1
ATOM 775 C C . SER A 1 98 ? 17.599 6.526 -2.449 1.00 37.19 98 SER A C 1
ATOM 777 O O . SER A 1 98 ? 16.927 7.127 -3.289 1.00 37.19 98 SER A O 1
ATOM 779 N N . GLU A 1 99 ? 18.144 5.338 -2.700 1.00 47.97 99 GLU A N 1
ATOM 780 C CA . GLU A 1 99 ? 17.666 4.429 -3.754 1.00 47.97 99 GLU A CA 1
ATOM 781 C C . GLU A 1 99 ? 16.390 3.674 -3.362 1.00 47.97 99 GLU A C 1
ATOM 783 O O . GLU A 1 99 ? 15.718 3.103 -4.222 1.00 47.97 99 GLU A O 1
ATOM 788 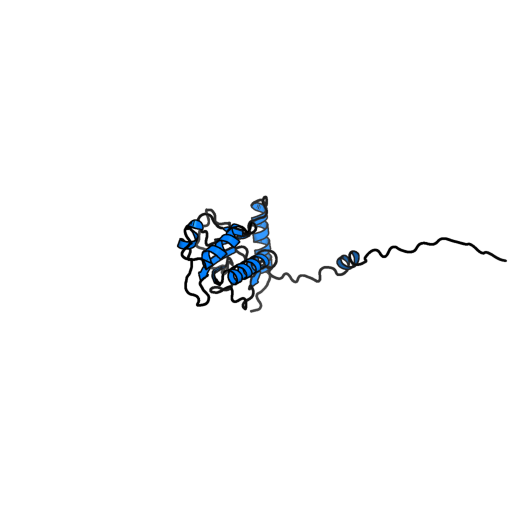N N . MET A 1 100 ? 16.064 3.607 -2.066 1.00 44.59 100 MET A N 1
ATOM 789 C CA . MET A 1 100 ? 15.197 2.554 -1.537 1.00 44.59 100 MET A CA 1
ATOM 790 C C . MET A 1 100 ? 13.795 2.555 -2.172 1.00 44.59 100 MET A C 1
ATOM 792 O O . MET A 1 100 ? 12.976 3.434 -1.923 1.00 44.59 100 MET A O 1
ATOM 796 N N . ALA A 1 101 ? 13.553 1.508 -2.970 1.00 47.75 101 ALA A N 1
ATOM 797 C CA . ALA A 1 101 ? 12.351 1.153 -3.738 1.00 47.75 101 ALA A CA 1
ATOM 798 C C . ALA A 1 101 ? 12.119 1.860 -5.092 1.00 47.75 101 ALA A C 1
ATOM 800 O O . ALA A 1 101 ? 11.054 1.717 -5.682 1.00 47.75 101 ALA A O 1
ATOM 801 N N . PHE A 1 102 ? 13.115 2.590 -5.603 1.00 52.03 102 PHE A N 1
ATOM 802 C CA . PHE A 1 102 ? 13.243 3.095 -6.980 1.00 52.03 102 PHE A CA 1
ATOM 803 C C . PHE A 1 102 ? 11.981 3.587 -7.708 1.00 52.03 102 PHE A C 1
ATOM 805 O O . PHE A 1 102 ? 11.606 3.059 -8.744 1.00 52.03 102 PHE A O 1
ATOM 812 N N . ARG A 1 103 ? 11.430 4.706 -7.213 1.00 57.47 103 ARG A N 1
ATOM 813 C CA . ARG A 1 103 ? 10.884 5.886 -7.945 1.00 57.47 103 ARG A CA 1
ATOM 814 C C . ARG A 1 103 ? 9.865 5.689 -9.090 1.00 57.47 103 ARG A C 1
ATOM 816 O O . ARG A 1 103 ? 9.393 6.698 -9.607 1.00 57.47 103 ARG A O 1
ATOM 823 N N . LEU A 1 104 ? 9.493 4.468 -9.456 1.00 55.00 104 LEU A N 1
ATOM 824 C CA . LEU A 1 104 ? 8.466 4.118 -10.429 1.00 55.00 104 LEU A CA 1
ATOM 825 C C . LEU A 1 104 ? 7.671 2.922 -9.900 1.00 55.00 104 LEU A C 1
ATOM 827 O O . LEU A 1 104 ? 7.963 1.763 -10.176 1.00 55.00 104 LEU A O 1
ATOM 831 N N . GLY A 1 105 ? 6.636 3.229 -9.130 1.00 64.38 105 GLY A N 1
ATOM 832 C CA . GLY A 1 105 ? 5.522 2.333 -8.907 1.00 64.38 105 GLY A CA 1
ATOM 833 C C . GLY A 1 105 ? 5.772 1.109 -8.033 1.00 64.38 105 GLY A C 1
ATOM 834 O O . GLY A 1 105 ? 4.965 0.192 -8.121 1.00 64.38 105 GLY A O 1
ATOM 835 N N . GLU A 1 106 ? 6.835 1.075 -7.222 1.00 74.88 106 GLU A N 1
ATOM 836 C CA . GLU A 1 106 ? 7.138 -0.022 -6.278 1.00 74.88 106 GLU A CA 1
ATOM 837 C C . GLU A 1 106 ? 7.063 0.394 -4.789 1.00 74.88 106 GLU A C 1
ATOM 839 O O . GLU A 1 106 ? 7.572 -0.298 -3.901 1.00 74.88 106 GLU A O 1
ATOM 844 N N . GLY A 1 107 ? 6.390 1.510 -4.497 1.00 80.06 107 GLY A N 1
ATOM 845 C CA . GLY A 1 107 ? 6.120 1.954 -3.132 1.00 80.06 107 GLY A CA 1
ATOM 846 C C . GLY A 1 107 ? 5.007 2.994 -3.045 1.00 80.06 107 GLY A C 1
ATOM 847 O O . GLY A 1 107 ? 4.621 3.583 -4.061 1.00 80.06 107 GLY A O 1
ATOM 848 N N . ILE A 1 108 ? 4.521 3.238 -1.826 1.00 85.19 108 ILE A N 1
ATOM 849 C CA . ILE A 1 108 ? 3.599 4.330 -1.475 1.00 85.19 108 ILE A CA 1
ATOM 850 C C . ILE A 1 108 ? 3.893 4.894 -0.087 1.00 85.19 108 ILE A C 1
ATOM 852 O O . ILE A 1 108 ? 4.218 4.151 0.837 1.00 85.19 108 ILE A O 1
ATOM 856 N N . GLU A 1 109 ? 3.714 6.203 0.066 1.00 86.31 109 GLU A N 1
ATOM 857 C CA . GLU A 1 109 ? 3.519 6.846 1.363 1.00 86.31 109 GLU A CA 1
ATOM 858 C C . GLU A 1 109 ? 2.021 7.046 1.609 1.00 86.31 109 GLU A C 1
ATOM 860 O O . GLU A 1 109 ? 1.308 7.570 0.742 1.00 86.31 109 GLU A O 1
ATOM 865 N N . PHE A 1 110 ? 1.536 6.640 2.782 1.00 91.69 110 PHE A N 1
ATOM 866 C CA . PHE A 1 110 ? 0.107 6.643 3.081 1.00 91.69 110 PHE A CA 1
ATOM 867 C C . PHE A 1 110 ? -0.228 7.078 4.511 1.00 91.69 110 PHE A C 1
ATOM 869 O O . PHE A 1 110 ? 0.607 7.065 5.413 1.00 91.69 110 PHE A O 1
ATOM 876 N N . GLU A 1 111 ? -1.492 7.434 4.707 1.00 94.75 111 GLU A N 1
ATOM 877 C CA . GLU A 1 111 ? -2.152 7.572 6.006 1.00 94.75 111 GLU A CA 1
ATOM 878 C C . GLU A 1 111 ? -3.434 6.728 5.999 1.00 94.75 111 GLU A C 1
ATOM 880 O O . GLU A 1 111 ? -3.957 6.386 4.934 1.00 94.75 111 GLU A O 1
ATOM 885 N N . LEU A 1 112 ? -3.945 6.373 7.178 1.00 96.38 112 LEU A N 1
ATOM 886 C CA . LEU A 1 112 ? -5.226 5.678 7.296 1.00 96.38 112 LEU A CA 1
ATOM 887 C C . LEU A 1 112 ? -6.320 6.661 7.679 1.00 96.38 112 LEU A C 1
ATOM 889 O O . LEU A 1 112 ? -6.186 7.405 8.655 1.00 96.38 112 LEU A O 1
ATOM 893 N N . VAL A 1 113 ? -7.417 6.612 6.936 1.00 96.62 113 VAL A N 1
ATOM 894 C CA . VAL A 1 113 ? -8.624 7.398 7.187 1.00 96.62 113 VAL A CA 1
ATOM 895 C C . VAL A 1 113 ? -9.835 6.472 7.280 1.00 96.62 113 VAL A C 1
ATOM 897 O O . VAL A 1 113 ? -9.777 5.320 6.846 1.00 96.62 113 VAL A O 1
ATOM 900 N N . ASP A 1 114 ? -10.922 6.936 7.881 1.00 94.62 114 ASP A N 1
ATOM 901 C CA . ASP A 1 114 ? -12.177 6.189 7.928 1.00 94.62 114 ASP A CA 1
ATOM 902 C C . ASP A 1 114 ? -12.985 6.342 6.626 1.00 94.62 114 ASP A C 1
ATOM 904 O O . ASP A 1 114 ? -12.524 6.890 5.618 1.00 94.62 114 ASP A O 1
ATOM 908 N N . ARG A 1 115 ? -14.217 5.824 6.623 1.00 92.25 115 ARG A N 1
ATOM 909 C CA . ARG A 1 115 ? -15.115 5.890 5.460 1.00 92.25 115 ARG A CA 1
ATOM 910 C C . ARG A 1 115 ? -15.494 7.324 5.081 1.00 92.25 115 ARG A C 1
ATOM 912 O O . ARG A 1 115 ? -15.677 7.574 3.887 1.00 92.25 115 ARG A O 1
ATOM 919 N N . ASP A 1 116 ? -15.502 8.235 6.047 1.00 93.56 116 ASP A N 1
ATOM 920 C CA . ASP A 1 116 ? -15.825 9.655 5.890 1.00 93.56 116 ASP A CA 1
ATOM 921 C C . ASP A 1 116 ? -14.573 10.505 5.596 1.00 93.56 116 ASP A C 1
ATOM 923 O O . ASP A 1 116 ? -14.633 11.731 5.531 1.00 93.56 116 ASP A O 1
ATOM 927 N N . ASN A 1 117 ? -13.431 9.848 5.350 1.00 91.94 117 ASN A N 1
ATOM 928 C CA . ASN A 1 117 ? -12.112 10.446 5.136 1.00 91.94 117 ASN A CA 1
ATOM 929 C C . ASN A 1 117 ? -11.557 11.203 6.356 1.00 91.94 117 ASN A C 1
ATOM 931 O O . ASN A 1 117 ? -10.650 12.028 6.209 1.00 91.94 117 ASN A O 1
ATOM 935 N N . LYS A 1 118 ? -12.041 10.915 7.567 1.00 94.62 118 LYS A N 1
ATOM 936 C CA . LYS A 1 118 ? -11.447 11.432 8.800 1.00 94.62 118 LYS A CA 1
ATOM 937 C C . LYS A 1 118 ? -10.189 10.641 9.138 1.00 94.62 118 LYS A C 1
ATOM 939 O O . LYS A 1 118 ? -10.158 9.415 9.062 1.00 94.62 118 LYS A O 1
ATOM 944 N N . LEU A 1 119 ? -9.141 11.353 9.540 1.00 94.44 119 LEU A N 1
ATOM 945 C CA . LEU A 1 119 ? -7.857 10.758 9.891 1.00 94.44 119 LEU A CA 1
ATOM 946 C C . LEU A 1 119 ? -7.981 9.795 11.082 1.00 94.44 119 LEU A C 1
ATOM 948 O O . LEU A 1 119 ? -8.379 10.201 12.173 1.00 94.44 119 LEU A O 1
ATOM 952 N N . LEU A 1 120 ? -7.574 8.541 10.873 1.00 93.12 120 LEU A N 1
ATOM 953 C CA . LEU A 1 120 ? -7.475 7.514 11.912 1.00 93.12 120 LEU A CA 1
ATOM 954 C C . LEU A 1 120 ? -6.037 7.354 12.403 1.00 93.12 120 LEU A C 1
ATOM 956 O O . LEU A 1 120 ? -5.792 7.322 13.605 1.00 93.12 120 LEU A O 1
ATOM 960 N N . CYS A 1 121 ? -5.080 7.236 11.480 1.00 91.75 121 CYS A N 1
ATOM 961 C CA . CYS A 1 121 ? -3.686 6.965 11.816 1.00 91.75 121 CYS A CA 1
ATOM 962 C C . CYS A 1 121 ? -2.756 7.652 10.811 1.00 91.75 121 CYS A C 1
ATOM 964 O O . CYS A 1 121 ? -2.632 7.233 9.660 1.00 91.75 121 CYS A O 1
ATOM 966 N N . ASN A 1 122 ? -2.113 8.728 11.263 1.00 89.81 122 ASN A N 1
ATOM 967 C CA . ASN A 1 122 ? -1.057 9.420 10.526 1.00 89.81 122 ASN A CA 1
ATOM 968 C C . ASN A 1 122 ? 0.309 8.758 10.749 1.00 89.81 122 ASN A C 1
ATOM 970 O O . ASN A 1 122 ? 0.443 7.786 11.496 1.00 89.81 122 ASN A O 1
ATOM 974 N N . ARG A 1 123 ? 1.358 9.349 10.172 1.00 84.06 123 ARG A N 1
ATOM 975 C CA . ARG A 1 123 ? 2.749 8.910 10.357 1.00 84.06 123 ARG A CA 1
ATOM 976 C C . ARG A 1 123 ? 3.151 8.674 11.819 1.00 84.06 123 ARG A C 1
ATOM 978 O O . ARG A 1 123 ? 3.811 7.679 12.100 1.00 84.06 123 ARG A O 1
ATOM 985 N N . LEU A 1 124 ? 2.764 9.559 12.742 1.00 83.69 124 LEU A N 1
ATOM 986 C CA . LEU A 1 124 ? 3.125 9.430 14.162 1.00 83.69 124 LEU A CA 1
ATOM 987 C C . LEU A 1 124 ? 2.447 8.220 14.810 1.00 83.69 124 LEU A C 1
ATOM 989 O O . LEU A 1 124 ? 3.052 7.524 15.619 1.00 83.69 124 LEU A O 1
ATOM 993 N N . CYS A 1 125 ? 1.192 7.959 14.448 1.00 86.62 125 CYS A N 1
ATOM 994 C CA . CYS A 1 125 ? 0.468 6.771 14.886 1.00 86.62 125 CYS A CA 1
ATOM 995 C C . CYS A 1 125 ? 1.100 5.486 14.323 1.00 86.62 125 CYS A C 1
ATOM 997 O O . CYS A 1 125 ? 1.283 4.529 15.069 1.00 86.62 125 CYS A O 1
ATOM 999 N N . LEU A 1 126 ? 1.521 5.497 13.055 1.00 82.81 126 LEU A N 1
ATOM 1000 C CA . LEU A 1 126 ? 2.155 4.359 12.373 1.00 82.81 126 LEU A CA 1
ATOM 1001 C C . LEU A 1 126 ? 3.539 3.991 12.937 1.00 82.81 126 LEU A C 1
ATOM 1003 O O . LEU A 1 126 ? 4.005 2.877 12.725 1.00 82.81 126 LEU A O 1
ATOM 1007 N N . GLN A 1 127 ? 4.192 4.909 13.658 1.00 78.06 127 GLN A N 1
ATOM 1008 C CA . GLN A 1 127 ? 5.444 4.661 14.388 1.00 78.06 127 GLN A CA 1
ATOM 1009 C C . GLN A 1 127 ? 5.242 4.002 15.754 1.00 78.06 127 GLN A C 1
ATOM 1011 O O . GLN A 1 127 ? 6.204 3.512 16.344 1.00 78.06 127 GLN A O 1
ATOM 1016 N N . LYS A 1 128 ? 4.019 4.009 16.291 1.00 73.56 128 LYS A N 1
ATOM 1017 C CA . LYS A 1 128 ? 3.744 3.392 17.587 1.00 73.56 128 LYS A CA 1
ATOM 1018 C C . LYS A 1 128 ? 3.668 1.876 17.441 1.00 73.56 128 LYS A C 1
ATOM 1020 O O . LYS A 1 128 ? 3.197 1.352 16.440 1.00 73.56 128 LYS A O 1
ATOM 1025 N N . ASP A 1 129 ? 4.081 1.186 18.499 1.00 72.69 129 ASP A N 1
ATOM 1026 C CA . ASP A 1 129 ? 3.851 -0.248 18.649 1.00 72.69 129 ASP A CA 1
ATOM 1027 C C . ASP A 1 129 ? 2.351 -0.568 18.490 1.00 72.69 129 ASP A C 1
ATOM 1029 O O . ASP A 1 129 ? 1.500 0.092 19.096 1.00 72.69 129 ASP A O 1
ATOM 1033 N N . LEU A 1 130 ? 2.040 -1.594 17.691 1.00 75.44 130 LEU A N 1
ATOM 1034 C CA . LEU A 1 130 ? 0.685 -2.094 17.439 1.00 75.44 130 LEU A CA 1
ATOM 1035 C C . LEU A 1 130 ? -0.069 -2.403 18.736 1.00 75.44 130 LEU A C 1
ATOM 1037 O O . LEU A 1 130 ? -1.287 -2.209 18.810 1.00 75.44 130 LEU A O 1
ATOM 1041 N N . SER A 1 131 ? 0.644 -2.840 19.779 1.00 73.81 131 SER A N 1
ATOM 1042 C CA . SER A 1 131 ? 0.067 -3.103 21.102 1.00 73.81 131 SER A CA 1
ATOM 1043 C C . SER A 1 131 ? -0.593 -1.856 21.716 1.00 73.81 131 SER A C 1
ATOM 1045 O O . SER A 1 131 ? -1.597 -1.971 22.421 1.00 73.81 131 SER A O 1
ATOM 1047 N N . LYS A 1 132 ? -0.102 -0.657 21.372 1.00 75.81 132 LYS A N 1
ATOM 1048 C CA . LYS A 1 132 ? -0.550 0.647 21.890 1.00 75.81 132 LYS A CA 1
ATOM 1049 C C . LYS A 1 132 ? -1.674 1.286 21.064 1.00 75.81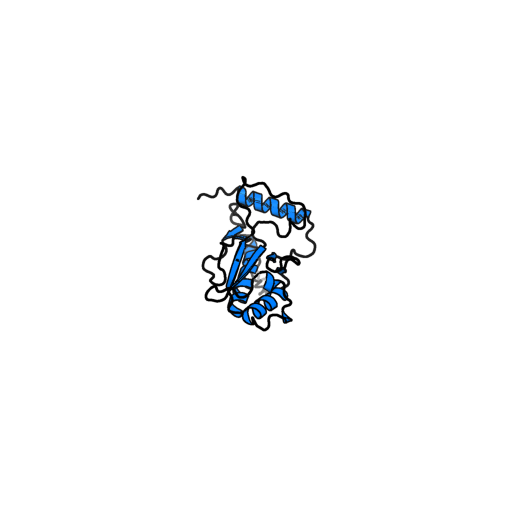 132 LYS A C 1
ATOM 1051 O O . LYS A 1 132 ? -2.114 2.385 21.393 1.00 75.81 132 LYS A O 1
ATOM 1056 N N . LEU A 1 133 ? -2.156 0.617 20.011 1.00 81.12 133 LEU A N 1
ATOM 1057 C CA . LEU A 1 133 ? -3.232 1.097 19.130 1.00 81.12 133 LEU A CA 1
ATOM 1058 C C . LEU A 1 133 ? -4.625 0.565 19.517 1.00 81.12 133 LEU A C 1
ATOM 1060 O O . LEU A 1 133 ? -5.521 0.502 18.680 1.00 81.12 133 LEU A O 1
ATOM 1064 N N . SER A 1 134 ? -4.840 0.186 20.781 1.00 79.62 134 SER A N 1
ATOM 1065 C CA . SER A 1 134 ? -6.133 -0.334 21.265 1.00 79.62 134 SER A CA 1
ATOM 1066 C C . SER A 1 134 ? -7.304 0.636 21.062 1.00 79.62 134 SER A C 1
ATOM 1068 O O . SER A 1 134 ? -8.420 0.195 20.812 1.00 79.62 134 SER A O 1
ATOM 1070 N N . ALA A 1 135 ? -7.045 1.946 21.102 1.00 83.62 135 ALA A N 1
ATOM 1071 C CA . ALA A 1 135 ? -8.041 2.990 20.853 1.00 83.62 135 ALA A CA 1
ATOM 1072 C C . ALA A 1 135 ? -8.415 3.163 19.364 1.00 83.62 135 ALA A C 1
ATOM 1074 O O . ALA A 1 135 ? -9.340 3.907 19.050 1.00 83.62 135 ALA A O 1
ATOM 1075 N N . LEU A 1 136 ? -7.702 2.502 18.445 1.00 88.69 136 LEU A N 1
ATOM 1076 C CA . LEU A 1 136 ? -7.894 2.598 16.995 1.00 88.69 136 LEU A CA 1
ATOM 1077 C C . LEU A 1 136 ? -8.019 1.187 16.387 1.00 88.69 136 LEU A C 1
ATOM 1079 O O . LEU A 1 136 ? -7.125 0.752 15.655 1.00 88.69 136 LEU A O 1
ATOM 1083 N N . PRO A 1 137 ? -9.103 0.445 16.685 1.00 92.06 137 PRO A N 1
ATOM 1084 C CA . PRO A 1 137 ? -9.216 -0.980 16.359 1.00 92.06 137 PRO A CA 1
ATOM 1085 C C . PRO A 1 137 ? -9.136 -1.269 14.854 1.00 92.06 137 PRO A C 1
ATOM 1087 O O . PRO A 1 137 ? -8.473 -2.220 14.445 1.00 92.06 137 PRO A O 1
ATOM 1090 N N . ASP A 1 138 ? -9.742 -0.419 14.026 1.00 94.38 138 ASP A N 1
ATOM 1091 C CA . ASP A 1 138 ? -9.737 -0.564 12.567 1.00 94.38 138 ASP A CA 1
ATOM 1092 C C . ASP A 1 138 ? -8.332 -0.320 11.976 1.00 94.38 138 ASP A C 1
ATOM 1094 O O . ASP A 1 138 ? -7.848 -1.093 11.146 1.00 94.38 138 ASP A O 1
ATOM 1098 N N . ALA A 1 139 ? -7.609 0.693 12.473 1.00 92.75 139 ALA A N 1
ATOM 1099 C CA . ALA A 1 139 ? -6.222 0.939 12.071 1.00 92.75 139 ALA A CA 1
ATOM 1100 C C . ALA A 1 139 ? -5.292 -0.192 12.537 1.00 92.75 139 ALA A C 1
ATOM 1102 O O . ALA A 1 139 ? -4.458 -0.667 11.767 1.00 92.75 139 ALA A O 1
ATOM 1103 N N . LYS A 1 140 ? -5.467 -0.670 13.774 1.00 92.94 140 LYS A N 1
ATOM 1104 C CA . LYS A 1 140 ? -4.715 -1.804 14.318 1.00 92.94 140 LYS A CA 1
ATOM 1105 C C . LYS A 1 140 ? -4.922 -3.066 13.478 1.00 92.94 140 LYS A C 1
ATOM 1107 O O . LYS A 1 140 ? -3.937 -3.687 13.090 1.00 92.94 140 LYS A O 1
ATOM 1112 N N . CYS A 1 141 ? -6.170 -3.394 13.133 1.00 94.50 141 CYS A N 1
ATOM 1113 C CA . CYS A 1 141 ? -6.506 -4.506 12.235 1.00 94.50 141 CYS A CA 1
ATOM 1114 C C . CYS A 1 141 ? -5.711 -4.430 10.927 1.00 94.50 141 CYS A C 1
ATOM 1116 O O . CYS A 1 141 ? -5.087 -5.410 10.513 1.00 94.50 141 CYS A O 1
ATOM 1118 N N . PHE A 1 142 ? -5.707 -3.256 10.288 1.00 94.75 142 PHE A N 1
ATOM 1119 C CA . PHE A 1 142 ? -5.020 -3.071 9.014 1.00 94.75 142 PHE A CA 1
ATOM 1120 C C . PHE A 1 142 ? -3.511 -3.280 9.160 1.00 94.75 142 PHE A C 1
ATOM 1122 O O . PHE A 1 142 ? -2.907 -4.040 8.401 1.00 94.75 142 PHE A O 1
ATOM 1129 N N . LEU A 1 143 ? -2.904 -2.647 10.163 1.00 91.75 143 LEU A N 1
ATOM 1130 C CA . LEU A 1 143 ? -1.459 -2.692 10.363 1.00 91.75 143 LEU A CA 1
ATOM 1131 C C . LEU A 1 143 ? -0.963 -4.073 10.790 1.00 91.75 143 LEU A C 1
ATOM 1133 O O . LEU A 1 143 ? 0.123 -4.471 10.381 1.00 91.75 143 LEU A O 1
ATOM 1137 N N . GLU A 1 144 ? -1.761 -4.840 11.534 1.00 92.06 144 GLU A N 1
ATOM 1138 C CA . GLU A 1 144 ? -1.459 -6.242 11.838 1.00 92.06 144 GLU A CA 1
ATOM 1139 C C . GLU A 1 144 ? -1.481 -7.132 10.590 1.00 92.06 144 GLU A C 1
ATOM 1141 O O . GLU A 1 144 ? -0.650 -8.032 10.465 1.00 92.06 144 GLU A O 1
ATOM 1146 N N . LYS A 1 145 ? -2.413 -6.907 9.654 1.00 94.12 145 LYS A N 1
ATOM 1147 C CA . LYS A 1 145 ? -2.426 -7.641 8.376 1.00 94.12 145 LYS A CA 1
ATOM 1148 C C . LYS A 1 145 ? -1.208 -7.288 7.525 1.00 94.12 145 LYS A C 1
ATOM 1150 O O . LYS A 1 145 ? -0.589 -8.181 6.952 1.00 94.12 145 LYS A O 1
ATOM 1155 N N . VAL A 1 146 ? -0.852 -6.004 7.465 1.00 91.25 146 VAL A N 1
ATOM 1156 C CA . VAL A 1 146 ? 0.315 -5.523 6.714 1.00 91.25 146 VAL A CA 1
ATOM 1157 C C . VAL A 1 146 ? 1.621 -6.045 7.311 1.00 91.25 146 VAL A C 1
ATOM 1159 O O . VAL A 1 146 ? 2.453 -6.552 6.565 1.00 91.25 146 VAL A O 1
ATOM 1162 N N . SER A 1 147 ? 1.798 -5.991 8.633 1.00 87.06 147 SER A N 1
ATOM 1163 C CA . SER A 1 147 ? 3.040 -6.423 9.292 1.00 87.06 147 SER A CA 1
ATOM 1164 C C . SER A 1 147 ? 3.305 -7.925 9.165 1.00 87.06 147 SER A C 1
ATOM 1166 O O . SER A 1 147 ? 4.459 -8.347 9.122 1.00 87.06 147 SER A O 1
ATOM 1168 N N . LYS A 1 148 ? 2.244 -8.736 9.063 1.00 89.62 148 LYS A N 1
ATOM 1169 C CA . LYS A 1 148 ? 2.327 -10.187 8.833 1.00 89.62 148 LYS A CA 1
ATOM 1170 C C . LYS A 1 148 ? 2.572 -10.559 7.370 1.00 89.62 148 LYS A C 1
ATOM 1172 O O . LYS A 1 148 ? 2.909 -11.707 7.094 1.00 89.62 148 LYS A O 1
ATOM 1177 N N . ASN A 1 149 ? 2.389 -9.631 6.432 1.00 89.50 149 ASN A N 1
ATOM 1178 C CA . ASN A 1 149 ? 2.589 -9.899 5.016 1.00 89.50 149 ASN A CA 1
ATOM 1179 C C . ASN A 1 149 ? 4.069 -9.704 4.642 1.00 89.50 149 ASN A C 1
ATOM 1181 O O . ASN A 1 149 ? 4.601 -8.596 4.678 1.00 89.50 149 ASN A O 1
ATOM 1185 N N . SER A 1 150 ? 4.734 -10.797 4.262 1.00 85.94 150 SER A N 1
ATOM 1186 C CA . SER A 1 150 ? 6.164 -10.816 3.942 1.00 85.94 150 SER A CA 1
ATOM 1187 C C . SER A 1 150 ? 6.545 -10.087 2.653 1.00 85.94 150 SER A C 1
ATOM 1189 O O . SER A 1 150 ? 7.731 -9.800 2.474 1.00 85.94 150 SER A O 1
ATOM 1191 N N . ASP A 1 151 ? 5.587 -9.797 1.774 1.00 84.56 151 ASP A N 1
ATOM 1192 C CA . ASP A 1 151 ? 5.831 -9.135 0.487 1.00 84.56 151 ASP A CA 1
ATOM 1193 C C . ASP A 1 151 ? 5.981 -7.620 0.640 1.00 84.56 151 ASP A C 1
ATOM 1195 O O . ASP A 1 151 ? 6.545 -6.948 -0.229 1.00 84.56 151 ASP A O 1
ATOM 1199 N N . PHE A 1 152 ? 5.516 -7.079 1.767 1.00 80.94 152 PHE A N 1
ATOM 1200 C CA . PHE A 1 152 ? 5.719 -5.689 2.129 1.00 80.94 152 PHE A CA 1
ATOM 1201 C C . PHE A 1 152 ? 6.915 -5.528 3.056 1.00 80.94 152 PHE A C 1
ATOM 1203 O O . PHE A 1 152 ? 7.197 -6.326 3.954 1.00 80.94 152 PHE A O 1
ATOM 1210 N N . ARG A 1 153 ? 7.614 -4.416 2.867 1.00 78.62 153 ARG A N 1
ATOM 1211 C CA . ARG A 1 153 ? 8.528 -3.862 3.854 1.00 78.62 153 ARG A CA 1
ATOM 1212 C C . ARG A 1 153 ? 8.033 -2.469 4.221 1.00 78.62 153 ARG A C 1
ATOM 1214 O O . ARG A 1 153 ? 7.702 -1.673 3.347 1.00 78.62 153 ARG A O 1
ATOM 1221 N N . GLN A 1 154 ? 8.008 -2.190 5.517 1.00 74.94 154 GLN A N 1
ATOM 1222 C CA . GLN A 1 154 ? 7.906 -0.828 6.026 1.00 74.94 154 GLN A CA 1
ATOM 1223 C C . GLN A 1 154 ? 9.311 -0.256 6.185 1.00 74.94 154 GLN A C 1
ATOM 1225 O O . GLN A 1 154 ? 10.245 -0.974 6.563 1.00 74.94 154 GLN A O 1
ATOM 1230 N N . ASP A 1 155 ? 9.478 1.023 5.868 1.00 69.12 155 ASP A N 1
ATOM 1231 C CA . ASP A 1 155 ? 10.715 1.713 6.205 1.00 69.12 155 ASP A CA 1
ATOM 1232 C C . ASP A 1 155 ? 10.834 1.857 7.731 1.00 69.12 155 ASP A C 1
ATOM 1234 O O . ASP A 1 155 ? 9.873 2.220 8.408 1.00 69.12 155 ASP A O 1
ATOM 1238 N N . ALA A 1 156 ? 12.014 1.555 8.276 1.00 65.75 156 ALA A N 1
ATOM 1239 C CA . ALA A 1 156 ? 12.234 1.557 9.721 1.00 65.75 156 ALA A CA 1
ATOM 1240 C C . ALA A 1 156 ? 12.126 2.966 10.333 1.00 65.75 156 ALA A C 1
ATOM 1242 O O . ALA A 1 156 ? 11.766 3.110 11.499 1.00 65.75 156 ALA A O 1
ATOM 1243 N N . ILE A 1 157 ? 12.415 4.008 9.549 1.00 67.19 157 ILE A N 1
ATOM 1244 C CA . ILE A 1 157 ? 12.392 5.415 9.970 1.00 67.19 157 ILE A CA 1
ATOM 1245 C C . ILE A 1 157 ? 11.036 6.056 9.604 1.00 67.19 157 ILE A C 1
ATOM 1247 O O . ILE A 1 157 ? 10.516 6.930 10.314 1.00 67.19 157 ILE A O 1
ATOM 1251 N N . LYS A 1 158 ? 10.431 5.610 8.500 1.00 72.25 158 LYS A N 1
ATOM 1252 C CA . LYS A 1 158 ? 9.150 6.070 7.953 1.00 72.25 158 LYS A CA 1
ATOM 1253 C C . LYS A 1 158 ? 8.175 4.894 7.766 1.00 72.25 158 LYS A C 1
ATOM 1255 O O . LYS A 1 158 ? 7.915 4.482 6.640 1.00 72.25 158 LYS A O 1
ATOM 1260 N N . PRO A 1 159 ? 7.551 4.375 8.835 1.00 74.75 159 PRO A N 1
ATOM 1261 C CA . PRO A 1 159 ? 6.685 3.190 8.750 1.00 74.75 159 PRO A CA 1
ATOM 1262 C C . PRO A 1 159 ? 5.390 3.415 7.956 1.00 74.75 159 PRO A C 1
ATOM 1264 O O . PRO A 1 159 ? 4.680 2.468 7.621 1.00 74.75 159 PRO A O 1
ATOM 1267 N N . ASN A 1 160 ? 5.093 4.670 7.621 1.00 80.94 160 ASN A N 1
ATOM 1268 C CA . ASN A 1 160 ? 4.038 5.060 6.697 1.00 80.94 160 ASN A CA 1
ATOM 1269 C C . ASN A 1 160 ? 4.438 4.942 5.217 1.00 80.94 160 ASN A C 1
ATOM 1271 O O . ASN A 1 160 ? 3.652 5.289 4.340 1.00 80.94 160 ASN A O 1
ATOM 1275 N N . VAL A 1 161 ? 5.647 4.456 4.939 1.00 82.69 161 VAL A N 1
ATOM 1276 C CA . VAL A 1 161 ? 6.121 4.099 3.607 1.00 82.69 161 VAL A CA 1
ATOM 1277 C C . VAL A 1 161 ? 6.096 2.580 3.482 1.00 82.69 161 VAL A C 1
ATOM 1279 O O . VAL A 1 161 ? 6.826 1.875 4.182 1.00 82.69 161 VAL A O 1
ATOM 1282 N N . LEU A 1 162 ? 5.251 2.086 2.579 1.00 83.56 162 LEU A N 1
ATOM 1283 C CA . LEU A 1 162 ? 5.199 0.681 2.189 1.00 83.56 162 LEU A CA 1
ATOM 1284 C C . LEU A 1 162 ? 5.899 0.506 0.857 1.00 83.56 162 LEU A C 1
ATOM 1286 O O . LEU A 1 162 ? 5.546 1.149 -0.131 1.00 83.56 162 LEU A O 1
ATOM 1290 N N . ILE A 1 163 ? 6.860 -0.404 0.837 1.00 80.00 163 ILE A N 1
ATOM 1291 C CA . ILE A 1 163 ? 7.605 -0.771 -0.360 1.00 80.00 163 ILE A CA 1
ATOM 1292 C C . ILE A 1 163 ? 7.468 -2.265 -0.603 1.00 80.00 163 ILE A C 1
ATOM 1294 O O . ILE A 1 163 ? 7.324 -3.055 0.338 1.00 80.00 163 ILE A O 1
ATOM 1298 N N . LYS A 1 164 ? 7.541 -2.664 -1.870 1.00 78.62 164 LYS A N 1
ATOM 1299 C CA . LYS A 1 164 ? 7.717 -4.075 -2.207 1.00 78.62 164 LYS A CA 1
ATOM 1300 C C . LYS A 1 164 ? 9.031 -4.559 -1.606 1.00 78.62 164 LYS A C 1
ATOM 1302 O O . LYS A 1 164 ? 10.081 -3.944 -1.812 1.00 78.62 164 LYS A O 1
ATOM 1307 N N . ARG A 1 165 ? 8.994 -5.666 -0.869 1.00 71.12 165 ARG A N 1
ATOM 1308 C CA . ARG A 1 165 ? 10.219 -6.313 -0.409 1.00 71.12 165 ARG A CA 1
ATOM 1309 C C . ARG A 1 165 ? 10.934 -6.893 -1.641 1.00 71.12 165 ARG A C 1
ATOM 1311 O O . ARG A 1 165 ? 10.321 -7.659 -2.386 1.00 71.12 165 ARG A O 1
ATOM 1318 N N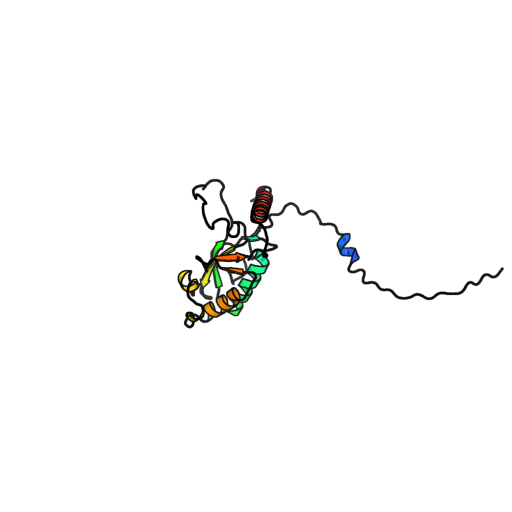 . PRO A 1 166 ? 12.202 -6.532 -1.903 1.00 63.81 166 PRO A N 1
ATOM 1319 C CA . PRO A 1 166 ? 12.967 -7.203 -2.945 1.00 63.81 166 PRO A CA 1
ATOM 1320 C C . PRO A 1 166 ? 13.083 -8.685 -2.578 1.00 63.81 166 PRO A C 1
ATOM 1322 O O . PRO A 1 166 ? 13.227 -9.019 -1.400 1.00 63.81 166 PRO A O 1
ATOM 1325 N N . GLN A 1 167 ? 13.011 -9.577 -3.570 1.00 61.22 167 GLN A N 1
ATOM 1326 C CA . GLN A 1 167 ? 13.354 -10.977 -3.329 1.00 61.22 167 GLN A CA 1
ATOM 1327 C C . GLN A 1 167 ? 14.768 -10.999 -2.739 1.00 61.22 167 GLN A C 1
ATOM 1329 O O . GLN A 1 167 ? 15.655 -10.330 -3.279 1.00 61.22 167 GLN A O 1
ATOM 1334 N N . LEU A 1 168 ? 14.947 -11.672 -1.592 1.00 51.28 168 LEU A N 1
ATOM 1335 C CA . LEU A 1 168 ? 16.252 -11.764 -0.937 1.00 51.28 168 LEU A CA 1
ATOM 1336 C C . LEU A 1 168 ? 17.288 -12.141 -2.005 1.00 51.28 168 LEU A C 1
ATOM 1338 O O . LEU A 1 168 ? 17.094 -13.126 -2.715 1.00 51.28 168 LEU A O 1
ATOM 1342 N N . ASN A 1 169 ? 18.363 -11.352 -2.093 1.00 52.00 169 ASN A N 1
ATOM 1343 C CA . ASN A 1 169 ? 19.541 -11.562 -2.947 1.00 52.00 169 ASN A CA 1
ATOM 1344 C C . ASN A 1 169 ? 19.556 -10.909 -4.343 1.00 52.00 169 ASN A C 1
ATOM 1346 O O . ASN A 1 169 ? 20.391 -11.301 -5.155 1.00 52.00 169 ASN A O 1
ATOM 1350 N N . GLU A 1 170 ? 18.732 -9.903 -4.661 1.00 58.19 170 GLU A N 1
ATOM 1351 C CA . GLU A 1 170 ? 19.032 -9.082 -5.849 1.00 58.19 170 GLU A CA 1
ATOM 1352 C C . GLU A 1 170 ? 20.172 -8.087 -5.557 1.00 58.19 170 GLU A C 1
ATOM 1354 O O . GLU A 1 170 ? 20.010 -7.226 -4.689 1.00 58.19 170 GLU A O 1
ATOM 1359 N N . PRO A 1 171 ? 21.325 -8.177 -6.255 1.00 62.78 171 PRO A N 1
ATOM 1360 C CA . PRO A 1 171 ? 22.423 -7.232 -6.078 1.00 62.78 171 PRO A CA 1
ATOM 1361 C C . PRO A 1 171 ? 21.989 -5.812 -6.440 1.00 62.78 171 PRO A C 1
ATOM 1363 O O . PRO A 1 171 ? 21.158 -5.631 -7.334 1.00 62.78 171 PRO A O 1
ATOM 1366 N N . LEU A 1 172 ? 22.613 -4.808 -5.818 1.00 63.25 172 LEU A N 1
ATOM 1367 C CA . LEU A 1 172 ? 22.321 -3.395 -6.077 1.00 63.25 172 LEU A CA 1
ATOM 1368 C C . LEU A 1 172 ? 22.378 -3.048 -7.573 1.00 63.25 172 LEU A C 1
ATOM 1370 O O . LEU A 1 172 ? 21.441 -2.473 -8.118 1.00 63.25 172 LEU A O 1
ATOM 1374 N N . SER A 1 173 ? 23.402 -3.542 -8.267 1.00 64.50 173 SER A N 1
ATOM 1375 C CA . SER A 1 173 ? 23.583 -3.360 -9.712 1.00 64.50 173 SER A CA 1
ATOM 1376 C C . SER A 1 173 ? 22.416 -3.890 -10.556 1.00 64.50 173 SER A C 1
ATOM 1378 O O . SER A 1 173 ? 22.087 -3.339 -11.609 1.00 64.50 173 SER A O 1
ATOM 1380 N N . LYS A 1 174 ? 21.736 -4.951 -10.100 1.00 66.00 174 LYS A N 1
ATOM 1381 C CA . LYS A 1 174 ? 20.556 -5.508 -10.776 1.00 66.00 174 LYS A CA 1
ATOM 1382 C C . LYS A 1 174 ? 19.331 -4.613 -10.578 1.00 66.00 174 LYS A C 1
ATOM 1384 O O . LYS A 1 174 ? 18.520 -4.488 -11.494 1.00 66.00 174 LYS A O 1
ATOM 1389 N N . LEU A 1 175 ? 19.206 -3.983 -9.410 1.00 63.06 175 LEU A N 1
ATOM 1390 C CA . LEU A 1 175 ? 18.144 -3.020 -9.113 1.00 63.06 175 LEU A CA 1
ATOM 1391 C C . LEU A 1 175 ? 18.327 -1.731 -9.927 1.00 63.06 175 LEU A C 1
ATOM 1393 O O . LEU A 1 175 ? 17.369 -1.256 -10.539 1.00 63.06 175 LEU A O 1
ATOM 1397 N N . GLU A 1 176 ? 19.557 -1.224 -10.019 1.00 65.88 176 GLU A N 1
ATOM 1398 C CA . GLU A 1 176 ? 19.905 -0.067 -10.853 1.00 65.88 176 GLU A CA 1
ATOM 1399 C C . GLU A 1 176 ? 19.615 -0.324 -12.340 1.00 65.88 176 GLU A C 1
ATOM 1401 O O . GLU A 1 176 ? 19.012 0.515 -13.016 1.00 65.88 176 GLU A O 1
ATOM 1406 N N . SER A 1 177 ? 19.976 -1.509 -12.845 1.00 69.00 177 SER A N 1
ATOM 1407 C CA . SER A 1 177 ? 19.699 -1.914 -14.229 1.00 69.00 177 SER A CA 1
ATOM 1408 C C . SER A 1 177 ? 18.195 -1.981 -14.522 1.00 69.00 177 SER A C 1
ATOM 1410 O O . SER A 1 177 ? 17.730 -1.416 -15.513 1.00 69.00 177 SER A O 1
ATOM 1412 N N . LYS A 1 178 ? 17.399 -2.575 -13.619 1.00 69.38 178 LYS A N 1
ATOM 1413 C CA . LYS A 1 178 ? 15.930 -2.598 -13.739 1.00 69.38 178 LYS A CA 1
ATOM 1414 C C . LYS A 1 178 ? 15.324 -1.199 -13.745 1.00 69.38 178 LYS A C 1
ATOM 1416 O O . LYS A 1 178 ? 14.424 -0.928 -14.536 1.00 69.38 178 LYS A O 1
ATOM 1421 N N . ARG A 1 179 ? 15.811 -0.303 -12.883 1.00 70.31 179 ARG A N 1
ATOM 1422 C CA . ARG A 1 179 ? 15.364 1.095 -12.853 1.00 70.31 179 ARG A CA 1
ATOM 1423 C C . ARG A 1 179 ? 15.608 1.763 -14.204 1.00 70.31 179 ARG A C 1
ATOM 1425 O O . ARG A 1 179 ? 14.690 2.377 -14.746 1.00 70.31 179 ARG A O 1
ATOM 1432 N N . LYS A 1 180 ? 16.823 1.627 -14.738 1.00 69.62 180 LYS A N 1
ATOM 1433 C CA . LYS A 1 180 ? 17.205 2.204 -16.028 1.00 69.62 180 LYS A CA 1
ATOM 1434 C C . LYS A 1 180 ? 16.327 1.663 -17.160 1.00 69.62 180 LYS A C 1
ATOM 1436 O O . LYS A 1 180 ? 15.780 2.454 -17.917 1.00 69.62 180 LYS A O 1
ATOM 1441 N N . ASP A 1 181 ? 16.101 0.352 -17.205 1.00 70.50 181 ASP A N 1
ATOM 1442 C CA . ASP A 1 181 ? 15.235 -0.295 -18.201 1.00 70.50 181 ASP A CA 1
ATOM 1443 C C . ASP A 1 181 ? 13.781 0.211 -18.145 1.00 70.50 181 ASP A C 1
ATOM 1445 O O . ASP A 1 181 ? 13.207 0.571 -19.171 1.00 70.50 181 ASP A O 1
ATOM 1449 N N . ILE A 1 182 ? 13.182 0.319 -16.951 1.00 70.88 182 ILE A N 1
ATOM 1450 C CA . ILE A 1 182 ? 11.816 0.851 -16.800 1.00 70.88 182 ILE A CA 1
ATOM 1451 C C . ILE A 1 182 ? 11.753 2.316 -17.249 1.00 70.88 182 ILE A C 1
ATOM 1453 O O . ILE A 1 182 ? 10.831 2.698 -17.970 1.00 70.88 182 ILE A O 1
ATOM 1457 N N . GLN A 1 183 ? 12.725 3.139 -16.848 1.00 70.50 183 GLN A N 1
ATOM 1458 C CA . GLN A 1 183 ? 12.784 4.546 -17.247 1.00 70.50 183 GLN A CA 1
ATOM 1459 C C . GLN A 1 183 ? 12.927 4.696 -18.764 1.00 70.50 183 GLN A C 1
ATOM 1461 O O . GLN A 1 183 ? 12.207 5.490 -19.364 1.00 70.50 183 GLN A O 1
ATOM 1466 N N . GLU A 1 184 ? 13.798 3.910 -19.395 1.00 70.12 184 GLU A N 1
ATOM 1467 C CA . GLU A 1 184 ? 13.979 3.912 -20.847 1.00 70.12 184 GLU A CA 1
ATOM 1468 C C . GLU A 1 184 ? 12.715 3.457 -21.583 1.00 70.12 184 GLU A C 1
ATOM 1470 O O . GLU A 1 184 ? 12.313 4.098 -22.556 1.00 70.12 184 GLU A O 1
ATOM 1475 N N . LYS A 1 185 ? 12.053 2.394 -21.110 1.00 69.88 185 LYS A N 1
ATOM 1476 C CA . LYS A 1 185 ? 10.779 1.916 -21.672 1.00 69.88 185 LYS A CA 1
ATOM 1477 C C . LYS A 1 185 ? 9.690 2.978 -21.586 1.00 69.88 185 LYS A C 1
ATOM 1479 O O . LYS A 1 185 ? 8.980 3.200 -22.560 1.00 69.88 185 LYS A O 1
ATOM 1484 N N . CYS A 1 186 ? 9.577 3.660 -20.449 1.00 71.00 186 CYS A N 1
ATOM 1485 C CA . CYS A 1 186 ? 8.563 4.693 -20.261 1.00 71.00 186 CYS A CA 1
ATOM 1486 C C . CYS A 1 186 ? 8.893 5.998 -21.006 1.00 71.00 186 CYS A C 1
ATOM 1488 O O . CYS A 1 186 ? 7.976 6.649 -21.490 1.00 71.00 186 CYS A O 1
ATOM 1490 N N . ALA A 1 187 ? 10.170 6.357 -21.176 1.00 66.75 187 ALA A N 1
ATOM 1491 C CA . ALA A 1 187 ? 10.580 7.558 -21.913 1.00 66.75 187 ALA A CA 1
ATOM 1492 C C . ALA A 1 187 ? 10.387 7.445 -23.436 1.00 66.75 187 ALA A C 1
ATOM 1494 O O . ALA A 1 187 ? 10.166 8.449 -24.109 1.00 66.75 187 ALA A O 1
ATOM 1495 N N . LYS A 1 188 ? 10.475 6.231 -23.996 1.00 62.47 188 LYS A N 1
ATOM 1496 C CA . LYS A 1 188 ? 10.271 5.978 -25.436 1.00 62.47 188 LYS A CA 1
ATOM 1497 C C . LYS A 1 188 ? 8.808 6.063 -25.862 1.00 62.47 188 LYS A C 1
ATOM 1499 O O . LYS A 1 188 ? 8.519 6.216 -27.048 1.00 62.47 188 LYS A O 1
ATOM 1504 N N . ILE A 1 189 ? 7.889 5.982 -24.907 1.00 58.75 189 ILE A N 1
ATOM 1505 C CA . ILE A 1 189 ? 6.466 6.164 -25.152 1.00 58.75 189 ILE A CA 1
ATOM 1506 C C . ILE A 1 189 ? 6.235 7.661 -25.154 1.00 58.75 189 ILE A C 1
ATOM 1508 O O . ILE A 1 189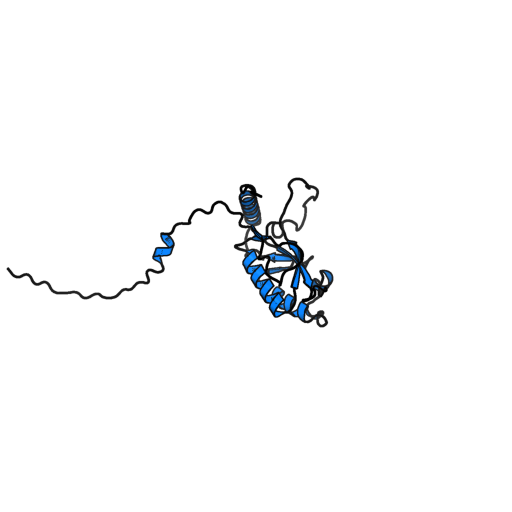 ? 6.127 8.286 -24.100 1.00 58.75 189 ILE A O 1
ATOM 1512 N N . LYS A 1 190 ? 6.186 8.251 -26.351 1.00 48.03 190 LYS A N 1
ATOM 1513 C CA . LYS A 1 190 ? 5.556 9.559 -26.501 1.00 48.03 190 LYS A CA 1
ATOM 1514 C C . LYS A 1 190 ? 4.171 9.427 -25.884 1.00 48.03 190 LYS A C 1
ATOM 1516 O O . LYS A 1 190 ? 3.377 8.589 -26.306 1.00 48.03 190 LYS A O 1
ATOM 1521 N N . ILE A 1 191 ? 3.942 10.182 -24.817 1.00 46.91 191 ILE A N 1
ATOM 1522 C CA . ILE A 1 191 ? 2.611 10.354 -24.267 1.00 46.91 191 ILE A CA 1
ATOM 1523 C C . ILE A 1 191 ? 1.880 11.143 -25.349 1.00 46.91 191 ILE A C 1
ATOM 1525 O O . ILE A 1 191 ? 2.019 12.362 -25.421 1.00 46.91 191 ILE A O 1
ATOM 1529 N N . ASP A 1 192 ? 1.203 10.436 -26.250 1.00 36.47 192 ASP A N 1
ATOM 1530 C CA . ASP A 1 192 ? 0.152 11.036 -27.058 1.00 36.47 192 ASP A CA 1
ATOM 1531 C C . ASP A 1 192 ? -0.939 11.424 -26.052 1.00 36.47 192 ASP A C 1
ATOM 1533 O O . ASP A 1 192 ? -1.724 10.586 -25.600 1.00 36.47 192 ASP A O 1
ATOM 1537 N N . ALA A 1 193 ? -0.824 12.664 -25.574 1.00 36.03 193 ALA A N 1
ATOM 1538 C CA . ALA A 1 193 ? -1.759 13.324 -24.678 1.00 36.03 193 ALA A CA 1
ATOM 1539 C C . ALA A 1 193 ? -3.038 13.702 -25.429 1.00 36.03 193 ALA A C 1
ATOM 1541 O O . ALA A 1 193 ? -2.928 14.119 -26.606 1.00 36.03 193 ALA A O 1
#

pLDDT: mean 70.36, std 20.74, range [33.66, 97.62]

Sequence (193 aa):
MRFILFTVLLLPLAVDSKGIFDSLFGKGSSKDQCPIKLYDVKDPSFTGMKLYANVDTFHPLLRTLSKYAKDCRVKIQIKQGFIQENSGLTTLKINDHSEMAFRLGEGIEFELVDRDNKLLCNRLCLQKDLSKLSALPDAKCFLEKVSKNSDFRQDAIKPNVLIKRPQLNEPLSKLESKRKDIQEKCAKIKIDA

Foldseek 3Di:
DDDDDDDDDDDDDPDPPPPPVVVVPPDPDPPLDQQWDFADPPLLLEAADTAIARVVQCNVVVVVLSVLCVVLQKHKYFPDHQADDDPPPPDDDDDDPPPPQARGHFKTQTFIAHSVRHGQGDQVNLLDDLVPCPVRRSVSSSVVSQVPDPQWDADNVGNSMIGGDPDPDDDPVNSVVVNVVSVVSNVVDPPPD

Secondary structure (DSSP, 8-state):
----------------GGGTGGGTS---------SEEE--TT-TTEEES--EEETTTHHHHHHHHHHHHHHTT-EEEEEEEEE---TT-------SSTTTT-SEEEEEEEEEE-TT--EEE-HHHHTS-GGG-TT-HHHHHHHHHHHH-TTEEE-SS-TTEEEEPPPTT--HHHHHHHHHHHHHHHHTS----

Radius of gyration: 24.71 Å; chains: 1; bounding box: 39×85×75 Å